Protein 4ZZ1 (pdb70)

Radius of gyration: 16.13 Å; Cα contacts (8 Å, |Δi|>4): 427; chains: 1; bounding box: 38×39×43 Å

CATH classification: 3.40.50.170

Structure (mmCIF, N/CA/C/O backbone):
data_4ZZ1
#
_entry.id   4ZZ1
#
_cell.length_a   75.344
_cell.length_b   75.344
_cell.length_c   100.736
_cell.angle_alpha   90.000
_cell.angle_beta   90.000
_cell.angle_gamma   120.000
#
_symmetry.space_group_name_H-M   'P 32 2 1'
#
loop_
_entity.id
_entity.type
_entity.pdbx_description
1 polymer 'Trifunctional purine biosynthetic protein adenosine-3'
2 non-polymer 'GLYCINAMIDE RIBONUCLEOTIDE'
3 non-polymer '(S)-2-({4-[3-(2-Amino-4-oxo-4,7-dihydro-3H-pyrrolo[2,3-d]pyrimidin-6-yl)-propyl]-thiophene-2-carbonyl}-amino)-pentanedioic acid'
4 water water
#
loop_
_atom_site.group_PDB
_atom_site.id
_atom_site.type_symbol
_atom_site.label_atom_id
_atom_site.label_alt_id
_atom_site.label_comp_id
_atom_site.label_asym_id
_atom_site.label_entity_id
_atom_site.label_seq_id
_atom_site.pdbx_PDB_ins_code
_atom_site.Cartn_x
_atom_site.Cartn_y
_atom_site.Cartn_z
_atom_site.occupancy
_atom_site.B_iso_or_equiv
_atom_site.auth_seq_id
_atom_site.auth_comp_id
_atom_site.auth_asym_id
_atom_site.auth_atom_id
_atom_site.pdbx_PDB_model_num
ATOM 1 N N . ALA A 1 2 ? 39.781 -23.373 -37.639 1.00 13.91 808 ALA A N 1
ATOM 2 C CA . ALA A 1 2 ? 39.132 -22.133 -37.228 1.00 12.86 808 ALA A CA 1
ATOM 3 C C . ALA A 1 2 ? 39.902 -21.493 -36.088 1.00 12.87 808 ALA A C 1
ATOM 4 O O . ALA A 1 2 ? 40.394 -22.184 -35.185 1.00 13.40 808 ALA A O 1
ATOM 6 N N . ARG A 1 3 ? 39.998 -20.169 -36.142 1.00 11.83 809 ARG A N 1
ATOM 7 C CA . ARG A 1 3 ? 40.772 -19.370 -35.195 1.00 11.38 809 ARG A CA 1
ATOM 8 C C . ARG A 1 3 ? 39.863 -18.870 -34.086 1.00 12.14 809 ARG A C 1
ATOM 9 O O . ARG A 1 3 ? 38.816 -18.277 -34.360 1.00 12.40 809 ARG A O 1
ATOM 17 N N . VAL A 1 4 ? 40.256 -19.135 -32.842 1.00 11.70 810 VAL A N 1
ATOM 18 C CA . VAL A 1 4 ? 39.379 -18.917 -31.697 1.00 11.58 810 VAL A CA 1
ATOM 19 C C . VAL A 1 4 ? 39.961 -17.917 -30.702 1.00 12.12 810 VAL A C 1
ATOM 20 O O . VAL A 1 4 ? 41.159 -17.947 -30.391 1.00 13.09 810 VAL A O 1
ATOM 24 N N . ALA A 1 5 ? 39.108 -17.011 -30.232 1.00 12.41 811 ALA A N 1
ATOM 25 C CA . ALA A 1 5 ? 39.400 -16.178 -29.075 1.00 12.38 811 ALA A CA 1
ATOM 26 C C . ALA A 1 5 ? 38.623 -16.702 -27.884 1.00 13.02 811 ALA A C 1
ATOM 27 O O . ALA A 1 5 ? 37.440 -17.025 -28.027 1.00 13.46 811 ALA A O 1
ATOM 29 N N . VAL A 1 6 ? 39.259 -16.786 -26.717 1.00 12.65 812 VAL A N 1
ATOM 30 C CA . VAL A 1 6 ? 38.524 -17.128 -25.498 1.00 13.12 812 VAL A CA 1
ATOM 31 C C . VAL A 1 6 ? 38.509 -15.908 -24.593 1.00 12.83 812 VAL A C 1
ATOM 32 O O . VAL A 1 6 ? 39.558 -15.331 -24.289 1.00 14.53 812 VAL A O 1
ATOM 36 N N . LEU A 1 7 ? 37.310 -15.494 -24.202 1.00 12.78 813 LEU A N 1
ATOM 37 C CA . LEU A 1 7 ? 37.133 -14.359 -23.297 1.00 14.28 813 LEU A CA 1
ATOM 38 C C . LEU A 1 7 ? 36.844 -14.877 -21.900 1.00 14.61 813 LEU A C 1
ATOM 39 O O . LEU A 1 7 ? 36.025 -15.790 -21.730 1.00 14.16 813 LEU A O 1
ATOM 44 N N . ILE A 1 8 ? 37.508 -14.295 -20.902 1.00 15.24 814 ILE A N 1
ATOM 45 C CA . ILE A 1 8 ? 37.397 -14.745 -19.516 1.00 15.57 814 ILE A CA 1
ATOM 46 C C . ILE A 1 8 ? 37.221 -13.568 -18.580 1.00 18.72 814 ILE A C 1
ATOM 47 O O . ILE A 1 8 ? 37.504 -12.423 -18.960 1.00 17.17 814 ILE A O 1
ATOM 52 N N . SER A 1 9 ? 36.763 -13.847 -17.359 1.00 16.50 815 SER A N 1
ATOM 53 C CA . SER A 1 9 ? 36.773 -12.846 -16.292 1.00 17.06 815 SER A CA 1
ATOM 54 C C . SER A 1 9 ? 37.429 -13.355 -15.012 1.00 18.06 815 SER A C 1
ATOM 55 O O . SER A 1 9 ? 37.615 -12.582 -14.081 1.00 21.69 815 SER A O 1
ATOM 58 N N . GLY A 1 10 ? 37.788 -14.635 -14.949 1.00 17.70 816 GLY A N 1
ATOM 59 C CA . GLY A 1 10 ? 38.223 -15.188 -13.677 1.00 18.71 816 GLY A CA 1
ATOM 60 C C . GLY A 1 10 ? 39.174 -16.367 -13.725 1.00 18.26 816 GLY A C 1
ATOM 61 O O . GLY A 1 10 ? 40.229 -16.303 -14.346 1.00 20.07 816 GLY A O 1
ATOM 62 N N . THR A 1 11 ? 38.783 -17.443 -13.051 1.00 17.27 817 THR A N 1
ATOM 63 C CA . THR A 1 11 ? 39.653 -18.581 -12.770 1.00 21.01 817 THR A CA 1
ATOM 64 C C . THR A 1 11 ? 40.188 -19.268 -14.027 1.00 16.97 817 THR A C 1
ATOM 65 O O . THR A 1 11 ? 41.367 -19.615 -14.103 1.00 18.34 817 THR A O 1
ATOM 69 N N . GLY A 1 12 ? 39.318 -19.47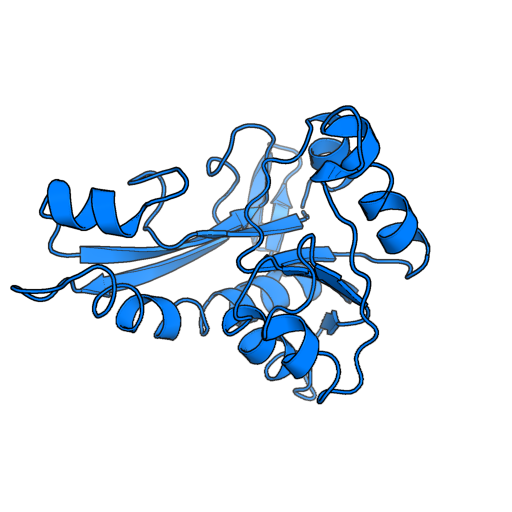6 -15.009 1.00 15.28 818 GLY A N 1
ATOM 70 C CA . GLY A 1 12 ? 39.743 -20.020 -16.284 1.00 15.46 818 GLY A CA 1
ATOM 71 C C . GLY A 1 12 ? 39.793 -21.534 -16.376 1.00 14.74 818 GLY A C 1
ATOM 72 O O . GLY A 1 12 ? 40.519 -22.072 -17.222 1.00 14.58 818 GLY A O 1
ATOM 73 N N . SER A 1 13 ? 39.007 -22.233 -15.559 1.00 13.84 819 SER A N 1
ATOM 74 C CA . SER A 1 13 ? 38.940 -23.692 -15.705 1.00 14.57 819 SER A CA 1
ATOM 75 C C . SER A 1 13 ? 38.331 -24.088 -17.048 1.00 13.05 819 SER A C 1
ATOM 76 O O . SER A 1 13 ? 38.788 -25.046 -17.670 1.00 12.99 819 SER A O 1
ATOM 79 N N . ASN A 1 14 ? 37.325 -23.357 -17.520 1.00 12.07 820 ASN A N 1
ATOM 80 C CA . ASN A 1 14 ? 36.793 -23.659 -18.845 1.00 11.89 820 ASN A CA 1
ATOM 81 C C . ASN A 1 14 ? 37.833 -23.382 -19.928 1.00 12.27 820 ASN A C 1
ATOM 82 O O . ASN A 1 14 ? 37.980 -24.165 -20.866 1.00 12.32 820 ASN A O 1
ATOM 87 N N . LEU A 1 15 ? 38.555 -22.274 -19.798 1.00 12.11 821 LEU A N 1
ATOM 88 C CA . LEU A 1 15 ? 39.660 -21.979 -20.704 1.00 12.37 821 LEU A CA 1
ATOM 89 C C . LEU A 1 15 ? 40.653 -23.137 -20.737 1.00 13.08 821 LEU A C 1
ATOM 90 O O . LEU A 1 15 ? 41.059 -23.560 -21.815 1.00 13.48 821 LEU A O 1
ATOM 95 N N . GLN A 1 16 ? 41.027 -23.673 -19.581 1.00 13.02 822 GLN A N 1
ATOM 96 C CA . GLN A 1 16 ? 42.006 -24.758 -19.578 1.00 12.77 822 GLN A CA 1
ATOM 97 C C . GLN A 1 16 ? 41.476 -25.991 -20.312 1.00 13.91 822 GLN A C 1
ATOM 98 O O . GLN A 1 16 ? 42.212 -26.630 -21.060 1.00 13.70 822 GLN A O 1
ATOM 104 N N . ALA A 1 17 ? 40.207 -26.334 -20.103 1.00 12.18 823 ALA A N 1
ATOM 105 C CA . ALA A 1 17 ? 39.646 -27.485 -20.808 1.00 12.23 823 ALA A CA 1
ATOM 106 C C . ALA A 1 17 ? 39.642 -27.250 -22.324 1.00 12.28 823 ALA A C 1
ATOM 107 O O . ALA A 1 17 ? 39.862 -28.181 -23.100 1.00 12.67 823 ALA A O 1
ATOM 109 N N . LEU A 1 18 ? 39.392 -26.011 -22.751 1.00 11.82 824 LEU A N 1
ATOM 110 C CA . LEU A 1 18 ? 39.451 -25.670 -24.173 1.00 11.99 824 LEU A CA 1
ATOM 111 C C . LEU A 1 18 ? 40.887 -25.707 -24.699 1.00 13.38 824 LEU A C 1
ATOM 112 O O . LEU A 1 18 ? 41.108 -26.136 -25.835 1.00 13.35 824 LEU A O 1
ATOM 117 N N . ILE A 1 19 ? 41.860 -25.254 -23.913 1.00 12.11 825 ILE A N 1
ATOM 118 C CA . ILE A 1 19 ? 43.262 -25.367 -24.321 1.00 13.71 825 ILE A CA 1
ATOM 119 C C . ILE A 1 19 ? 43.602 -26.837 -24.544 1.00 16.85 825 ILE A C 1
ATOM 120 O O . ILE A 1 19 ? 44.171 -27.200 -25.582 1.00 15.03 825 ILE A O 1
ATOM 125 N N . ASP A 1 20 ? 43.247 -27.687 -23.583 1.00 14.60 826 ASP A N 1
ATOM 126 C CA . ASP A 1 20 ? 43.567 -29.108 -23.678 1.00 15.80 826 ASP A CA 1
ATOM 127 C C . ASP A 1 20 ? 42.921 -29.717 -24.920 1.00 14.72 826 ASP A C 1
ATOM 128 O O . ASP A 1 20 ? 43.570 -30.433 -25.681 1.00 16.24 826 ASP A O 1
ATOM 133 N N A SER A 1 21 ? 41.642 -29.428 -25.141 0.74 13.50 827 SER A N 1
ATOM 134 N N B SER A 1 21 ? 41.646 -29.426 -25.125 0.26 12.50 827 SER A N 1
ATOM 135 C CA A SER A 1 21 ? 40.929 -30.053 -26.250 0.74 12.82 827 SER A CA 1
ATOM 136 C CA B SER A 1 21 ? 40.920 -30.026 -26.230 0.26 12.03 827 SER A CA 1
ATOM 137 C C A SER A 1 21 ? 41.414 -29.550 -27.608 0.74 16.71 827 SER A C 1
ATOM 138 C C B SER A 1 21 ? 41.433 -29.553 -27.586 0.26 10.87 827 SER A C 1
ATOM 139 O O A SER A 1 21 ? 41.543 -30.330 -28.563 0.74 13.87 827 SER A O 1
ATOM 140 O O B SER A 1 21 ? 41.599 -30.355 -28.510 0.26 13.41 827 SER A O 1
ATOM 145 N N . THR A 1 22 ? 41.696 -28.255 -27.706 1.00 13.50 828 THR A N 1
ATOM 146 C CA . THR A 1 22 ? 42.045 -27.686 -29.003 1.00 15.49 828 THR A CA 1
ATOM 147 C C . THR A 1 22 ? 43.467 -28.022 -29.407 1.00 16.21 828 THR A C 1
ATOM 148 O O . THR A 1 22 ? 43.843 -27.773 -30.563 1.00 16.93 828 THR A O 1
ATOM 152 N N . ARG A 1 23 ? 44.251 -28.590 -28.494 1.00 13.74 829 ARG A N 1
ATOM 153 C CA . ARG A 1 23 ? 45.596 -29.033 -28.827 1.00 17.42 829 ARG A CA 1
ATOM 154 C C . ARG A 1 23 ? 45.669 -30.507 -29.239 1.00 15.37 829 ARG A C 1
ATOM 155 O O . ARG A 1 23 ? 46.729 -30.976 -29.652 1.00 17.87 829 ARG A O 1
ATOM 163 N N A GLU A 1 24 ? 44.544 -31.216 -29.150 0.45 13.76 830 GLU A N 1
ATOM 164 N N B GLU A 1 24 ? 44.558 -31.233 -29.134 0.55 16.44 830 GLU A N 1
ATOM 165 C CA A GLU A 1 24 ? 44.457 -32.583 -29.664 0.45 18.32 830 GLU A CA 1
ATOM 166 C CA B GLU A 1 24 ? 44.516 -32.608 -29.630 0.55 13.35 830 GLU A CA 1
ATOM 167 C C A GLU A 1 24 ? 44.640 -32.575 -31.180 0.45 14.02 830 GLU A C 1
ATOM 168 C C B GLU A 1 24 ? 44.627 -32.598 -31.154 0.55 14.08 830 GLU A C 1
ATOM 169 O O A GLU A 1 24 ? 44.177 -31.651 -31.845 0.45 12.41 830 GLU A O 1
ATOM 170 O O B GLU A 1 24 ? 44.104 -31.693 -31.801 0.55 14.82 830 GLU A O 1
ATOM 181 N N . PRO A 1 25 ? 45.313 -33.599 -31.733 1.00 14.09 831 PRO A N 1
ATOM 182 C CA . PRO A 1 25 ? 45.586 -33.592 -33.181 1.00 14.15 831 PRO A CA 1
ATOM 183 C C . PRO A 1 25 ? 44.364 -33.344 -34.063 1.00 13.59 831 PRO A C 1
ATOM 184 O O . PRO A 1 25 ? 44.480 -32.609 -35.051 1.00 13.04 831 PRO A O 1
ATOM 188 N N . ASN A 1 26 ? 43.210 -33.906 -33.720 1.00 13.28 832 ASN A N 1
ATOM 189 C CA . ASN A 1 26 ? 42.055 -33.767 -34.604 1.00 12.86 832 ASN A CA 1
ATOM 190 C C . ASN A 1 26 ? 41.231 -32.519 -34.349 1.00 12.59 832 ASN A C 1
ATOM 191 O O . ASN A 1 26 ? 40.180 -32.325 -34.978 1.00 14.04 832 ASN A O 1
ATOM 196 N N . SER A 1 27 ? 41.708 -31.642 -33.471 1.00 11.85 833 SER A N 1
ATOM 197 C CA . SER A 1 27 ? 40.987 -30.396 -33.225 1.00 11.55 833 SER A CA 1
ATOM 198 C C . SER A 1 27 ? 40.866 -29.513 -34.459 1.00 11.10 833 SER A C 1
ATOM 199 O O . SER A 1 27 ? 41.867 -29.224 -35.130 1.00 12.14 833 SER A O 1
ATOM 202 N N A SER A 1 28 ? 39.639 -29.075 -34.738 0.77 10.96 834 SER A N 1
ATOM 203 N N B SER A 1 28 ? 39.652 -29.050 -34.736 0.23 11.64 834 SER A N 1
ATOM 204 C CA A SER A 1 28 ? 39.370 -28.128 -35.819 0.77 11.73 834 SER A CA 1
ATOM 205 C CA B SER A 1 28 ? 39.420 -28.124 -35.839 0.23 12.03 834 SER A CA 1
ATOM 206 C C A SER A 1 28 ? 39.517 -26.674 -35.392 0.77 12.45 834 SER A C 1
ATOM 207 C C B SER A 1 28 ? 39.493 -26.667 -35.386 0.23 10.08 834 SER A C 1
ATOM 208 O O A SER A 1 28 ? 39.308 -25.766 -36.205 0.77 15.37 834 SER A O 1
ATOM 209 O O B SER A 1 28 ? 39.216 -25.753 -36.166 0.23 9.71 834 SER A O 1
ATOM 214 N N . ALA A 1 29 ? 39.859 -26.457 -34.125 1.00 11.65 835 ALA A N 1
ATOM 215 C CA . ALA A 1 29 ? 39.964 -25.113 -33.552 1.00 11.48 835 ALA A CA 1
ATOM 216 C C . ALA A 1 29 ? 41.354 -24.889 -32.971 1.00 11.53 835 ALA A C 1
ATOM 217 O O . ALA A 1 29 ? 41.945 -25.813 -32.393 1.00 12.08 835 ALA A O 1
ATOM 219 N N . GLN A 1 30 ? 41.858 -23.666 -33.092 1.00 12.14 836 GLN A N 1
ATOM 220 C CA . GLN A 1 30 ? 43.103 -23.255 -32.441 1.00 12.37 836 GLN A CA 1
ATOM 221 C C . GLN A 1 30 ? 42.800 -21.995 -31.645 1.00 13.63 836 GLN A C 1
ATOM 222 O O . 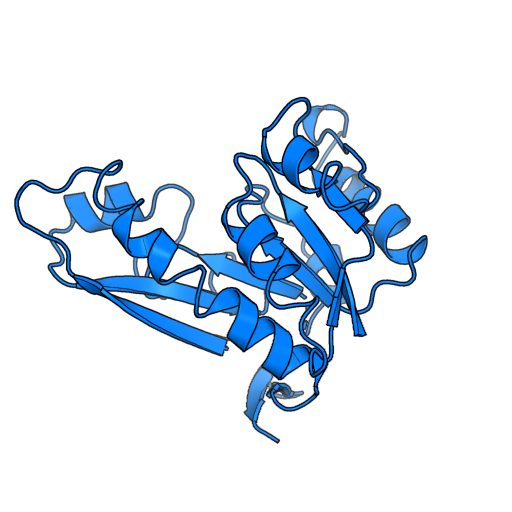GLN A 1 30 ? 42.103 -21.104 -32.141 1.00 13.05 836 GLN A O 1
ATOM 228 N N . ILE A 1 31 ? 43.298 -21.914 -30.412 1.00 12.42 837 ILE A N 1
ATOM 229 C CA . ILE A 1 31 ? 43.098 -20.708 -29.610 1.00 13.33 837 ILE A CA 1
ATOM 230 C C . ILE A 1 31 ? 44.263 -19.766 -29.856 1.00 14.28 837 ILE A C 1
ATOM 231 O O . ILE A 1 31 ? 45.408 -20.094 -29.556 1.00 15.69 837 ILE A O 1
ATOM 236 N N . ASP A 1 32 ? 43.957 -18.598 -30.411 1.00 13.26 838 ASP A N 1
ATOM 237 C CA . ASP A 1 32 ? 44.986 -17.650 -30.802 1.00 13.90 838 ASP A CA 1
ATOM 238 C C . ASP A 1 32 ? 45.117 -16.438 -29.895 1.00 14.84 838 ASP A C 1
ATOM 239 O O . ASP A 1 32 ? 46.117 -15.730 -29.956 1.00 16.08 838 ASP A O 1
ATOM 244 N N . ILE A 1 33 ? 44.119 -16.200 -29.055 1.00 14.25 839 ILE A N 1
ATOM 245 C CA . ILE A 1 33 ? 44.160 -15.058 -28.146 1.00 15.24 839 ILE A CA 1
ATOM 246 C C . ILE A 1 33 ? 43.205 -15.326 -26.983 1.00 14.88 839 ILE A C 1
ATOM 247 O O . ILE A 1 33 ? 42.141 -15.930 -27.160 1.00 14.31 839 ILE A O 1
ATOM 252 N N . VAL A 1 34 ? 43.615 -14.895 -25.791 1.00 14.66 840 VAL A N 1
ATOM 253 C CA . VAL A 1 34 ? 42.771 -14.906 -24.607 1.00 15.18 840 VAL A CA 1
ATOM 254 C C . VAL A 1 34 ? 42.616 -13.467 -24.139 1.00 15.58 840 VAL A C 1
ATOM 255 O O . VAL A 1 34 ? 43.606 -12.751 -23.977 1.00 17.11 840 VAL A O 1
ATOM 259 N N . ILE A 1 35 ? 41.372 -13.040 -23.954 1.00 15.77 841 ILE A N 1
ATOM 260 C CA . ILE A 1 35 ? 41.068 -11.683 -23.520 1.00 18.01 841 ILE A CA 1
ATOM 261 C C . ILE A 1 35 ? 40.356 -11.747 -22.185 1.00 16.56 841 ILE A C 1
ATOM 262 O O . ILE A 1 35 ? 39.361 -12.463 -22.045 1.00 17.10 841 ILE A O 1
ATOM 267 N N . SER A 1 36 ? 40.876 -11.022 -21.201 1.00 18.13 842 SER A N 1
ATOM 268 C CA . SER A 1 36 ? 40.200 -10.853 -19.922 1.00 18.86 842 SER A CA 1
ATOM 269 C C . SER A 1 36 ? 39.762 -9.415 -19.758 1.00 19.31 842 SER A C 1
ATOM 270 O O . SER A 1 36 ? 40.483 -8.502 -20.156 1.00 20.72 842 SER A O 1
ATOM 273 N N . ASN A 1 37 ? 38.598 -9.195 -19.155 1.00 20.18 843 ASN A N 1
ATOM 274 C CA . ASN A 1 37 ? 38.212 -7.836 -18.798 1.00 22.33 843 ASN A CA 1
ATOM 275 C C . ASN A 1 37 ? 38.692 -7.465 -17.400 1.00 22.97 843 ASN A C 1
ATOM 276 O O . ASN A 1 37 ? 38.434 -6.366 -16.924 1.00 24.46 843 ASN A O 1
ATOM 281 N N . LYS A 1 38 ? 39.393 -8.389 -16.750 1.00 22.82 844 LYS A N 1
ATOM 282 C CA . LYS A 1 38 ? 39.900 -8.157 -15.404 1.00 23.97 844 LYS A CA 1
ATOM 283 C C . LYS A 1 38 ? 41.371 -8.536 -15.306 1.00 24.48 844 LYS A C 1
ATOM 284 O O . LYS A 1 38 ? 41.790 -9.591 -15.784 1.00 24.76 844 LYS A O 1
ATOM 290 N N . ALA A 1 39 ? 42.156 -7.663 -14.684 1.00 28.26 845 ALA A N 1
ATOM 291 C CA . ALA A 1 39 ? 43.576 -7.919 -14.515 1.00 27.31 845 ALA A CA 1
ATOM 292 C C . ALA A 1 39 ? 43.811 -8.950 -13.418 1.00 25.08 845 ALA A C 1
ATOM 293 O O . ALA A 1 39 ? 42.978 -9.123 -12.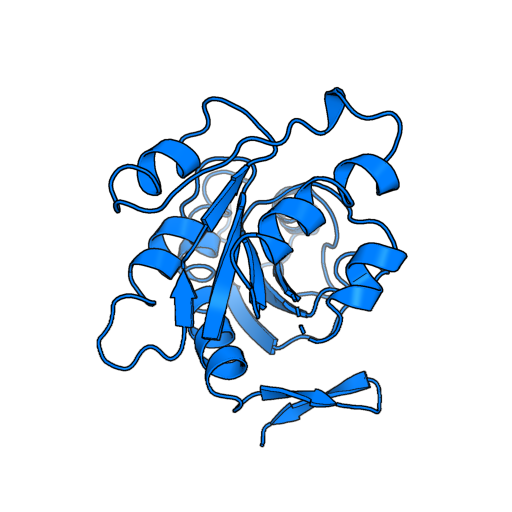522 1.00 28.92 845 ALA A O 1
ATOM 295 N N . ALA A 1 40 ? 44.937 -9.649 -13.517 1.00 29.31 846 ALA A N 1
ATOM 296 C CA . ALA A 1 40 ? 45.451 -10.475 -12.429 1.00 30.81 846 ALA A CA 1
ATOM 297 C C . ALA A 1 40 ? 44.532 -11.617 -12.021 1.00 32.04 846 ALA A C 1
ATOM 298 O O . ALA A 1 40 ? 44.495 -11.988 -10.850 1.00 31.62 846 ALA A O 1
ATOM 300 N N . VAL A 1 41 ? 43.795 -12.177 -12.976 1.00 27.49 847 VAL A N 1
ATOM 301 C CA . VAL A 1 41 ? 42.990 -13.357 -12.692 1.00 25.15 847 VAL A CA 1
ATOM 302 C C . VAL A 1 41 ? 43.742 -14.612 -13.131 1.00 23.71 847 VAL A C 1
ATOM 303 O O . VAL A 1 41 ? 44.628 -14.546 -13.984 1.00 23.72 847 VAL A O 1
ATOM 307 N N . ALA A 1 42 ? 43.390 -15.752 -12.545 1.00 22.75 848 ALA A N 1
ATOM 308 C CA . ALA A 1 42 ? 44.155 -16.978 -12.750 1.00 23.19 848 ALA A CA 1
ATOM 309 C C . ALA A 1 42 ? 44.097 -17.476 -14.195 1.00 25.25 848 ALA A C 1
ATOM 310 O O . ALA A 1 42 ? 45.012 -18.153 -14.653 1.00 23.33 848 ALA A O 1
ATOM 312 N N . GLY A 1 43 ? 43.026 -17.148 -14.914 1.00 19.69 849 GLY A N 1
ATOM 313 C CA . GLY A 1 43 ? 42.902 -17.563 -16.302 1.00 18.47 849 GLY A CA 1
ATOM 314 C C . GLY A 1 43 ? 44.018 -17.010 -17.178 1.00 19.75 849 GLY A C 1
ATOM 315 O O . GLY A 1 43 ? 44.437 -17.653 -18.144 1.00 19.51 849 GLY A O 1
ATOM 316 N N . LEU A 1 44 ? 44.496 -15.810 -16.856 1.00 19.71 850 LEU A N 1
ATOM 317 C CA . LEU A 1 44 ? 45.611 -15.220 -17.592 1.00 22.24 850 LEU A CA 1
ATOM 318 C C . LEU A 1 44 ? 46.885 -16.034 -17.371 1.00 24.99 850 LEU A C 1
ATOM 319 O O . LEU A 1 44 ? 47.650 -16.251 -18.308 1.00 24.50 850 LEU A O 1
ATOM 324 N N . ASP A 1 45 ? 47.094 -16.502 -16.144 1.00 23.78 851 ASP A N 1
ATOM 325 C CA . ASP A 1 45 ? 48.230 -17.370 -15.836 1.00 26.05 851 ASP A CA 1
ATOM 326 C C . ASP A 1 45 ? 48.164 -18.665 -16.652 1.00 25.76 851 ASP A C 1
ATOM 327 O O . ASP A 1 45 ? 49.172 -19.136 -17.175 1.00 24.78 851 ASP A O 1
ATOM 332 N N . LYS A 1 46 ? 46.972 -19.241 -16.767 1.00 21.66 852 LYS A N 1
ATOM 333 C CA . LYS A 1 46 ? 46.816 -20.480 -17.512 1.00 21.53 852 LYS A CA 1
ATOM 334 C C . LYS A 1 46 ? 47.127 -20.265 -18.994 1.00 24.79 852 LYS A C 1
ATOM 335 O O . LYS A 1 46 ? 47.774 -21.100 -19.631 1.00 23.67 852 LYS A O 1
ATOM 341 N N . ALA A 1 47 ? 46.672 -19.143 -19.546 1.00 19.07 853 ALA A N 1
ATOM 342 C CA . ALA A 1 47 ? 46.949 -18.835 -20.941 1.00 19.75 853 ALA A CA 1
ATOM 343 C C . ALA A 1 47 ? 48.447 -18.647 -21.164 1.00 26.00 853 ALA A C 1
ATOM 344 O O . ALA A 1 47 ? 49.003 -19.175 -22.124 1.00 23.20 853 ALA A O 1
ATOM 346 N N A GLU A 1 48 ? 49.091 -17.892 -20.278 0.47 22.60 854 GLU A N 1
ATOM 347 N N B GLU A 1 48 ? 49.092 -17.906 -20.268 0.53 21.23 854 GLU A N 1
ATOM 348 C CA A GLU A 1 48 ? 50.521 -17.637 -20.407 0.47 23.63 854 GLU A CA 1
ATOM 349 C CA B GLU A 1 48 ? 50.518 -17.621 -20.396 0.53 24.23 854 GLU A CA 1
ATOM 350 C C A GLU A 1 48 ? 51.302 -18.941 -20.357 0.47 35.35 854 GLU A C 1
ATOM 351 C C B GLU A 1 48 ? 51.360 -18.890 -20.283 0.53 36.06 854 GLU A C 1
ATOM 352 O O A GLU A 1 48 ? 52.198 -19.168 -21.169 0.47 24.13 854 GLU A O 1
ATOM 353 O O B GLU A 1 48 ? 52.362 -19.040 -20.980 0.53 36.45 854 GLU A O 1
ATOM 364 N N . ARG A 1 49 ? 50.944 -19.806 -19.412 1.00 26.87 855 ARG A N 1
ATOM 365 C CA . ARG A 1 49 ? 51.649 -21.075 -19.237 1.00 29.50 855 ARG A CA 1
ATOM 366 C C . ARG A 1 49 ? 51.531 -21.937 -20.498 1.00 28.60 855 ARG A C 1
ATOM 367 O O . ARG A 1 49 ? 52.432 -22.712 -20.823 1.00 30.87 855 ARG A O 1
ATOM 375 N N . ALA A 1 50 ? 50.418 -21.787 -21.209 1.00 26.25 856 ALA A N 1
ATOM 376 C CA . ALA A 1 50 ? 50.187 -22.524 -22.444 1.00 26.13 856 ALA A CA 1
ATOM 377 C C . ALA A 1 50 ? 50.804 -21.833 -23.657 1.00 27.58 856 ALA A C 1
ATOM 378 O O . ALA A 1 50 ? 50.719 -22.342 -24.771 1.00 29.36 856 ALA A O 1
ATOM 380 N N . GLY A 1 51 ? 51.412 -20.671 -23.443 1.00 25.55 857 GLY A N 1
ATOM 381 C CA . GLY A 1 51 ? 52.048 -19.942 -24.528 1.00 27.81 857 GLY A CA 1
ATOM 382 C C . GLY A 1 51 ? 51.067 -19.247 -25.457 1.00 26.29 857 GLY A C 1
ATOM 383 O O . GLY A 1 51 ? 51.365 -19.009 -26.628 1.00 29.84 857 GLY A O 1
ATOM 384 N N . ILE A 1 52 ? 49.895 -18.912 -24.933 1.00 21.23 858 ILE A N 1
ATOM 385 C CA . ILE A 1 52 ? 48.873 -18.210 -25.701 1.00 20.95 858 ILE A CA 1
ATOM 386 C C . ILE A 1 52 ? 48.885 -16.731 -25.325 1.00 20.42 858 ILE A C 1
ATOM 387 O O . ILE A 1 52 ? 48.864 -16.396 -24.142 1.00 23.39 858 ILE A O 1
ATOM 392 N N . PRO A 1 53 ? 48.931 -15.839 -26.329 1.00 20.87 859 PRO A N 1
ATOM 393 C CA . PRO A 1 53 ? 48.904 -14.393 -26.068 1.00 22.10 859 PRO A CA 1
ATOM 394 C C . PRO A 1 53 ? 47.664 -13.978 -25.277 1.00 19.54 859 PRO A C 1
ATOM 395 O O . PRO A 1 53 ? 46.595 -14.578 -25.431 1.00 19.48 859 PRO A O 1
ATOM 399 N N . THR A 1 54 ? 47.818 -12.955 -24.443 1.00 21.07 860 THR A N 1
ATOM 400 C CA . THR A 1 54 ? 46.720 -12.419 -23.658 1.00 19.69 860 THR A CA 1
ATOM 401 C C . THR A 1 54 ? 46.599 -10.905 -23.809 1.00 21.39 860 THR A C 1
ATOM 402 O O . THR A 1 54 ? 47.591 -10.204 -24.065 1.00 24.39 860 THR A O 1
ATOM 406 N N A ARG A 1 55 ? 45.374 -10.414 -23.667 0.65 20.25 861 ARG A N 1
ATOM 407 N N B ARG A 1 55 ? 45.377 -10.407 -23.637 0.35 21.04 861 ARG A N 1
ATOM 408 C CA A ARG A 1 55 ? 45.121 -8.986 -23.530 0.65 22.10 861 ARG A CA 1
ATOM 409 C CA B ARG A 1 55 ? 45.107 -8.973 -23.575 0.35 22.59 861 ARG A CA 1
ATOM 410 C C A ARG A 1 55 ? 44.158 -8.764 -22.384 0.65 21.83 861 ARG A C 1
ATOM 411 C C B ARG A 1 55 ? 44.087 -8.680 -22.480 0.35 23.07 861 ARG A C 1
ATOM 412 O O A ARG A 1 55 ? 43.237 -9.558 -22.173 0.65 20.44 861 ARG A O 1
ATOM 413 O O B ARG A 1 55 ? 43.055 -9.346 -22.396 0.35 30.30 861 ARG A O 1
ATOM 428 N N . VAL A 1 56 ? 44.373 -7.688 -21.643 1.00 23.56 862 VAL A N 1
ATOM 429 C CA . VAL A 1 56 ? 43.421 -7.249 -20.640 1.00 24.08 862 VAL A CA 1
ATOM 430 C C . VAL A 1 56 ? 42.735 -5.992 -21.160 1.00 23.90 862 VAL A C 1
ATOM 431 O O . VAL A 1 56 ? 43.390 -4.990 -21.455 1.00 26.80 862 VAL A O 1
ATOM 435 N N . ILE A 1 57 ? 41.417 -6.074 -21.312 1.00 23.65 863 ILE A N 1
ATOM 436 C CA . ILE A 1 57 ? 40.612 -4.928 -21.709 1.00 23.71 863 ILE A CA 1
ATOM 437 C C . ILE A 1 57 ? 39.633 -4.616 -20.585 1.00 24.96 863 ILE A C 1
ATOM 438 O O . ILE A 1 57 ? 38.603 -5.282 -20.445 1.00 25.44 863 ILE A O 1
ATOM 443 N N . ASN A 1 58 ? 39.980 -3.627 -19.773 1.00 26.13 864 ASN A N 1
ATOM 444 C CA . ASN A 1 58 ? 39.209 -3.260 -18.589 1.00 27.54 864 ASN A CA 1
ATOM 445 C C . ASN A 1 58 ? 37.936 -2.494 -18.936 1.00 28.95 864 ASN A C 1
ATOM 446 O O . ASN A 1 58 ? 38.006 -1.338 -19.341 1.00 28.99 864 ASN A O 1
ATOM 451 N N . HIS A 1 59 ? 36.775 -3.121 -18.749 1.00 25.99 865 HIS A N 1
ATOM 452 C CA . HIS A 1 59 ? 35.512 -2.483 -19.125 1.00 26.65 865 HIS A CA 1
ATOM 453 C C . HIS A 1 59 ? 35.244 -1.192 -18.353 1.00 29.32 865 HIS A C 1
ATOM 454 O O . HIS A 1 59 ? 34.490 -0.332 -18.810 1.00 30.31 865 HIS A O 1
ATOM 461 N N . LYS A 1 60 ? 35.861 -1.056 -17.184 1.00 28.87 866 LYS A N 1
ATOM 462 C CA . LYS A 1 60 ? 35.630 0.110 -16.334 1.00 35.62 866 LYS A CA 1
ATOM 463 C C . LYS A 1 60 ? 36.293 1.372 -16.882 1.00 32.17 866 LYS A C 1
ATOM 464 O O . LYS A 1 60 ? 36.048 2.473 -16.389 1.00 34.77 866 LYS A O 1
ATOM 470 N N . LEU A 1 61 ? 37.126 1.215 -17.904 1.00 31.59 867 LEU A N 1
ATOM 471 C CA . LEU A 1 61 ? 37.817 2.354 -18.499 1.00 33.03 867 LEU A CA 1
ATOM 472 C C . LEU A 1 61 ? 37.027 2.946 -19.663 1.00 36.38 867 LEU A C 1
ATOM 473 O O . LEU A 1 61 ? 37.434 3.946 -20.249 1.00 42.86 867 LEU A O 1
ATOM 478 N N . TYR A 1 62 ? 35.892 2.333 -19.987 1.00 32.79 868 TYR A N 1
ATOM 479 C CA . TYR A 1 62 ? 35.099 2.740 -21.145 1.00 31.60 868 TYR A CA 1
ATOM 480 C C . TYR A 1 62 ? 33.789 3.398 -20.723 1.00 43.74 868 TYR A C 1
ATOM 481 O O . TYR A 1 62 ? 33.260 3.112 -19.652 1.00 36.03 868 TYR A O 1
ATOM 490 N N . LYS A 1 63 ? 33.280 4.294 -21.565 1.00 37.79 869 LYS A N 1
ATOM 491 C CA . LYS A 1 63 ? 32.092 5.081 -21.238 1.00 41.20 869 LYS A CA 1
ATOM 492 C C . LYS A 1 63 ? 30.827 4.240 -21.209 1.00 38.05 869 LYS A C 1
ATOM 493 O O . LYS A 1 63 ? 29.893 4.524 -20.463 1.00 39.26 869 LYS A O 1
ATOM 499 N N . ASN A 1 64 ? 30.799 3.210 -22.040 1.00 31.45 870 ASN A N 1
ATOM 500 C CA . ASN A 1 64 ? 29.616 2.384 -22.203 1.00 34.44 870 ASN A CA 1
ATOM 501 C C . ASN A 1 64 ? 30.001 1.027 -22.778 1.00 29.32 870 ASN A C 1
ATOM 502 O O . ASN A 1 64 ? 31.177 0.774 -23.061 1.00 30.97 870 ASN A O 1
ATOM 507 N N . ARG A 1 65 ? 29.017 0.154 -22.956 1.00 28.78 871 ARG A N 1
ATOM 508 C CA . ARG A 1 65 ? 29.294 -1.180 -23.469 1.00 26.91 871 ARG A CA 1
ATOM 509 C C . ARG A 1 65 ? 29.801 -1.155 -24.904 1.00 26.87 871 ARG A C 1
ATOM 510 O O . ARG A 1 65 ? 30.703 -1.908 -25.256 1.00 24.92 871 ARG A O 1
ATOM 518 N N . VAL A 1 66 ? 29.238 -0.284 -25.731 1.00 26.70 872 VAL A N 1
ATOM 519 C CA . VAL A 1 66 ? 29.612 -0.255 -27.140 1.00 26.68 872 VAL A CA 1
ATOM 520 C C . VAL A 1 66 ? 31.099 0.050 -27.331 1.00 26.58 872 VAL A C 1
ATOM 521 O O . VAL A 1 66 ? 31.755 -0.583 -28.155 1.00 25.69 872 VAL A O 1
ATOM 525 N N . GLU A 1 67 ? 31.639 0.997 -26.568 1.00 27.64 873 GLU A N 1
ATOM 526 C CA . GLU A 1 67 ? 33.059 1.332 -26.692 1.00 27.87 873 GLU A CA 1
ATOM 527 C C . GLU A 1 67 ? 33.961 0.201 -26.200 1.00 26.29 873 GLU A C 1
ATOM 528 O O . GLU A 1 67 ? 35.000 -0.084 -26.802 1.00 25.87 873 GLU A O 1
ATOM 534 N N . PHE A 1 68 ? 33.562 -0.438 -25.105 1.00 25.60 874 PHE A N 1
ATOM 535 C CA . PHE A 1 68 ? 34.283 -1.592 -24.578 1.00 24.28 874 PHE A CA 1
ATOM 536 C C . PHE A 1 68 ? 34.284 -2.730 -25.598 1.00 22.85 874 PHE A C 1
ATOM 537 O O . PHE A 1 68 ? 35.335 -3.307 -25.900 1.00 22.21 874 PHE A O 1
ATOM 545 N N . ASP A 1 69 ? 33.108 -3.029 -26.144 1.00 22.77 875 ASP A N 1
ATOM 546 C CA . ASP A 1 69 ? 32.978 -4.091 -27.145 1.00 21.52 875 ASP A CA 1
ATOM 547 C C . ASP A 1 69 ? 33.800 -3.787 -28.397 1.00 22.34 875 ASP A C 1
ATOM 548 O O . ASP A 1 69 ? 34.342 -4.701 -29.030 1.00 20.87 875 ASP A O 1
ATOM 553 N N A SER A 1 70 ? 33.885 -2.510 -28.760 0.67 23.10 876 SER A N 1
ATOM 554 N N B SER A 1 70 ? 33.893 -2.511 -28.758 0.33 23.10 876 SER A N 1
ATOM 555 C CA A SER A 1 70 ? 34.676 -2.103 -29.917 0.67 23.63 876 SER A CA 1
ATOM 556 C CA B SER A 1 70 ? 34.676 -2.116 -29.923 0.33 23.61 876 SER A CA 1
ATOM 557 C C A SER A 1 70 ? 36.155 -2.397 -29.691 0.67 23.19 876 SER A C 1
ATOM 558 C C B SER A 1 70 ? 36.163 -2.370 -29.698 0.33 23.22 876 SER A C 1
ATOM 559 O O A SER A 1 70 ? 36.866 -2.799 -30.614 0.67 22.89 876 SER A O 1
ATOM 560 O O B SER A 1 70 ? 36.889 -2.711 -30.632 0.33 27.37 876 SER A O 1
ATOM 565 N N . ALA A 1 71 ? 36.612 -2.214 -28.456 1.00 23.33 877 ALA A N 1
ATOM 566 C CA . ALA A 1 71 ? 38.004 -2.501 -28.113 1.00 23.19 877 ALA A CA 1
ATOM 567 C C . ALA A 1 71 ? 38.271 -4.006 -28.196 1.00 21.76 877 ALA A C 1
ATOM 568 O O . ALA A 1 71 ? 39.316 -4.434 -28.685 1.00 21.68 877 ALA A O 1
ATOM 570 N N . ILE A 1 72 ? 37.324 -4.813 -27.727 1.00 20.72 878 ILE A N 1
ATOM 571 C CA . ILE A 1 72 ? 37.424 -6.261 -27.899 1.00 19.47 878 ILE A CA 1
ATOM 572 C C . ILE A 1 72 ? 37.489 -6.613 -29.381 1.00 20.63 878 ILE A C 1
ATOM 573 O O . ILE A 1 72 ? 38.365 -7.366 -29.823 1.00 18.73 878 ILE A O 1
ATOM 578 N N . ASP A 1 73 ? 36.564 -6.050 -30.153 1.00 19.69 879 ASP A N 1
ATOM 579 C CA . ASP A 1 73 ? 36.464 -6.353 -31.578 1.00 19.82 879 ASP A CA 1
ATOM 580 C C . ASP A 1 73 ? 37.752 -6.039 -32.327 1.00 20.62 879 ASP A C 1
ATOM 581 O O . ASP A 1 73 ? 38.133 -6.771 -33.244 1.00 19.81 879 ASP A O 1
ATOM 586 N N . LEU A 1 74 ? 38.427 -4.959 -31.943 1.00 21.04 880 LEU A N 1
ATOM 587 C CA . LEU A 1 74 ? 39.682 -4.587 -32.584 1.00 21.71 880 LEU A CA 1
ATOM 588 C C . LEU A 1 74 ? 40.714 -5.705 -32.414 1.00 21.40 880 LEU A C 1
ATOM 589 O O . LEU A 1 74 ? 41.439 -6.050 -33.349 1.00 20.92 880 LEU A O 1
ATOM 594 N N . VAL A 1 75 ? 40.762 -6.290 -31.223 1.00 20.18 881 VAL A N 1
ATOM 595 C CA . VAL A 1 75 ? 41.710 -7.365 -30.964 1.00 20.14 881 VAL A CA 1
ATOM 596 C C . VAL A 1 75 ? 41.299 -8.627 -31.725 1.00 20.44 881 VAL A C 1
ATOM 597 O O . VAL A 1 75 ? 42.151 -9.340 -32.262 1.00 19.52 881 VAL A O 1
ATOM 601 N N . LEU A 1 76 ? 39.999 -8.899 -31.803 1.00 18.15 882 LEU A N 1
ATOM 602 C CA . LEU A 1 76 ? 39.519 -10.046 -32.570 1.00 18.16 882 LEU A CA 1
ATOM 603 C C . LEU A 1 76 ? 39.938 -9.926 -34.034 1.00 19.56 882 LEU A C 1
ATOM 604 O O . LEU A 1 76 ? 40.361 -10.905 -34.657 1.00 18.38 882 LEU A O 1
ATOM 609 N N . GLU A 1 77 ? 39.843 -8.724 -34.588 1.00 18.96 883 GLU A N 1
ATOM 610 C CA . GLU A 1 77 ? 40.262 -8.503 -35.962 1.00 19.77 883 GLU A CA 1
ATOM 611 C C . GLU A 1 77 ? 41.779 -8.628 -36.107 1.00 20.44 883 GLU A C 1
ATOM 612 O O . GLU A 1 77 ? 42.274 -9.177 -37.096 1.00 20.52 883 GLU A O 1
ATOM 618 N N . GLU A 1 78 ? 42.512 -8.118 -35.121 1.00 20.08 884 GLU A N 1
ATOM 619 C CA . GLU A 1 78 ? 43.971 -8.204 -35.110 1.00 22.57 884 GLU A CA 1
ATOM 620 C C . GLU A 1 78 ? 44.443 -9.649 -35.248 1.00 23.14 884 GLU A C 1
ATOM 621 O O . GLU A 1 78 ? 45.445 -9.927 -35.927 1.00 21.90 884 GLU A O 1
ATOM 627 N N . PHE A 1 79 ? 43.722 -10.561 -34.605 1.00 18.83 885 PHE A N 1
ATOM 628 C CA . PHE A 1 79 ? 44.102 -11.969 -34.609 1.00 17.80 885 PHE A CA 1
ATOM 629 C C . PHE A 1 79 ? 43.300 -12.793 -35.613 1.00 16.35 885 PHE A C 1
ATOM 630 O O . PHE A 1 79 ? 43.352 -14.020 -35.579 1.00 17.33 885 PHE A O 1
ATOM 638 N N A SER A 1 80 ? 42.583 -12.114 -36.508 0.79 18.06 886 SER A N 1
ATOM 639 N N B SER A 1 80 ? 42.581 -12.109 -36.502 0.21 16.72 886 SER A N 1
ATOM 640 C CA A SER A 1 80 ? 41.802 -12.771 -37.563 0.79 18.67 886 SER A CA 1
ATOM 641 C CA B SER A 1 80 ? 41.799 -12.753 -37.562 0.21 16.25 886 SER A CA 1
ATOM 642 C C A SER A 1 80 ? 40.938 -13.905 -37.004 0.79 17.97 886 SER A C 1
ATOM 643 C C B SER A 1 80 ? 40.923 -13.884 -37.025 0.21 14.91 886 SER A C 1
ATOM 644 O O A SER A 1 80 ? 40.936 -15.035 -37.507 0.79 15.58 886 SER A O 1
ATOM 645 O O B SER A 1 80 ? 40.900 -14.987 -37.571 0.21 19.70 886 SER A O 1
ATOM 650 N N . ILE A 1 81 ? 40.204 -13.595 -35.947 1.00 15.38 887 ILE A N 1
ATOM 651 C CA . ILE A 1 81 ? 39.418 -14.591 -35.248 1.00 13.49 887 ILE A CA 1
ATOM 652 C C . ILE A 1 81 ? 38.154 -14.989 -36.018 1.00 14.60 887 ILE A C 1
ATOM 653 O O . ILE A 1 81 ? 37.496 -14.131 -36.622 1.00 15.63 887 ILE A O 1
ATOM 658 N N . ASP A 1 82 ? 37.844 -16.287 -36.004 1.00 12.96 888 ASP A N 1
ATOM 659 C CA . ASP A 1 82 ? 36.630 -16.833 -36.617 1.00 14.27 888 ASP A CA 1
ATOM 660 C C . ASP A 1 82 ? 35.520 -17.093 -35.600 1.00 14.16 888 ASP A C 1
ATOM 661 O O . ASP A 1 82 ? 34.336 -16.919 -35.911 1.00 15.59 888 ASP A O 1
ATOM 666 N N . ILE A 1 83 ? 35.905 -17.547 -34.405 1.00 12.26 889 ILE A N 1
ATOM 667 C CA . ILE A 1 83 ? 34.964 -17.986 -33.383 1.00 12.36 889 ILE A CA 1
ATOM 668 C C . ILE A 1 83 ? 35.362 -17.415 -32.033 1.00 12.32 889 ILE A C 1
ATOM 669 O O . ILE A 1 83 ? 36.538 -17.413 -31.677 1.00 13.18 889 ILE A O 1
ATOM 674 N N . VAL A 1 84 ? 34.377 -16.929 -31.286 1.00 12.32 890 VAL A N 1
ATOM 675 C CA . VAL A 1 84 ? 34.590 -16.394 -29.948 1.00 12.66 890 VAL A CA 1
ATOM 676 C C . VAL A 1 84 ? 33.935 -17.306 -28.921 1.00 11.94 890 VAL A C 1
ATOM 677 O O . VAL A 1 84 ? 32.764 -17.656 -29.073 1.00 12.86 890 VAL A O 1
ATOM 681 N N . CYS A 1 85 ? 34.680 -17.692 -27.887 1.00 11.68 891 CYS A N 1
ATOM 682 C CA . CYS A 1 85 ? 34.124 -18.445 -26.760 1.00 12.00 891 CYS A CA 1
ATOM 683 C C . CYS A 1 85 ? 34.118 -17.595 -25.504 1.00 11.47 891 CYS A C 1
ATOM 684 O O . CYS A 1 85 ? 35.165 -17.091 -25.092 1.00 13.03 891 CYS A O 1
ATOM 687 N N . LEU A 1 86 ? 32.951 -17.456 -24.883 1.00 10.90 892 LEU A N 1
ATOM 688 C CA . LEU A 1 86 ? 32.815 -16.760 -23.608 1.00 11.93 892 LEU A CA 1
ATOM 689 C C . LEU A 1 86 ? 32.893 -17.811 -22.505 1.00 11.18 892 LEU A C 1
ATOM 690 O O . LEU A 1 86 ? 32.016 -18.665 -22.390 1.00 12.00 892 LEU A O 1
ATOM 695 N N . ALA A 1 87 ? 33.962 -17.751 -21.712 1.00 12.52 893 ALA A N 1
ATOM 696 C CA . ALA A 1 87 ? 34.301 -18.833 -20.781 1.00 12.36 893 ALA A CA 1
ATOM 697 C C . ALA A 1 87 ? 34.500 -18.228 -19.405 1.00 12.71 893 ALA A C 1
ATOM 698 O O . ALA A 1 87 ? 35.612 -17.871 -19.020 1.00 14.01 893 ALA A O 1
ATOM 700 N N . GLY A 1 88 ? 33.406 -18.083 -18.665 1.00 12.53 894 GLY A N 1
ATOM 701 C CA . GLY A 1 88 ? 33.448 -17.339 -17.418 1.00 14.02 894 GLY A CA 1
ATOM 702 C C . GLY A 1 88 ? 33.536 -15.833 -17.602 1.00 13.88 894 GLY A C 1
ATOM 703 O O . GLY A 1 88 ? 33.801 -15.115 -16.648 1.00 15.99 894 GLY A O 1
ATOM 704 N N . PHE A 1 89 ? 33.313 -15.363 -18.827 1.00 14.15 895 PHE A N 1
ATOM 705 C CA . PHE A 1 89 ? 33.248 -13.934 -19.121 1.00 14.07 895 PHE A CA 1
ATOM 706 C C . PHE A 1 89 ? 31.920 -13.371 -18.625 1.00 14.82 895 PHE A C 1
ATOM 707 O O . PHE A 1 89 ? 30.865 -13.898 -18.975 1.00 16.91 895 PHE A O 1
ATOM 715 N N . MET A 1 90 ? 31.947 -12.321 -17.808 1.00 15.53 896 MET A N 1
ATOM 716 C CA . MET A 1 90 ? 30.730 -11.943 -17.094 1.00 16.69 896 MET A CA 1
ATOM 717 C C . MET A 1 90 ? 30.076 -10.645 -17.568 1.00 16.80 896 MET A C 1
ATOM 718 O O . MET A 1 90 ? 29.162 -10.141 -16.903 1.00 19.32 896 MET A O 1
ATOM 723 N N . ARG A 1 91 ? 30.503 -10.117 -18.716 1.00 17.64 897 ARG A N 1
ATOM 724 C CA . ARG A 1 91 ? 29.890 -8.893 -19.237 1.00 18.09 897 ARG A CA 1
ATOM 725 C C . ARG A 1 91 ? 28.801 -9.185 -20.262 1.00 17.19 897 ARG A C 1
ATOM 726 O O . ARG A 1 91 ? 28.973 -10.017 -21.156 1.00 17.52 897 ARG A O 1
ATOM 734 N N . ILE A 1 92 ? 27.675 -8.496 -20.106 1.00 19.23 898 ILE A N 1
ATOM 735 C CA . ILE A 1 92 ? 26.646 -8.436 -21.134 1.00 18.86 898 ILE A CA 1
ATOM 736 C C . ILE A 1 92 ? 27.186 -7.655 -22.328 1.00 18.45 898 ILE A C 1
ATOM 737 O O . ILE A 1 92 ? 27.685 -6.544 -22.163 1.00 21.50 898 ILE A O 1
ATOM 742 N N . LEU A 1 93 ? 27.082 -8.233 -23.519 1.00 17.79 899 LEU A N 1
ATOM 743 C CA . LEU A 1 93 ? 27.605 -7.616 -24.739 1.00 19.64 899 LEU A CA 1
ATOM 744 C C . LEU A 1 93 ? 26.537 -6.807 -25.458 1.00 20.03 899 LEU A C 1
ATOM 745 O O . LEU A 1 93 ? 25.352 -7.135 -25.393 1.00 20.40 899 LEU A O 1
ATOM 750 N N . SER A 1 94 ? 26.963 -5.743 -26.141 1.00 20.33 900 SER A N 1
ATOM 751 C CA . SER A 1 94 ? 26.048 -4.875 -26.873 1.00 22.19 900 SER A CA 1
ATOM 752 C C . SER A 1 94 ? 25.460 -5.555 -28.101 1.00 22.26 900 SER A C 1
ATOM 753 O O . SER A 1 94 ? 26.051 -6.478 -28.666 1.00 21.53 900 SER A O 1
ATOM 756 N N . GLY A 1 95 ? 24.300 -5.063 -28.523 1.00 23.86 901 GLY A N 1
ATOM 757 C CA . GLY A 1 95 ? 23.602 -5.592 -29.680 1.00 27.18 901 GLY A CA 1
ATOM 758 C C . GLY A 1 95 ? 24.421 -5.684 -30.955 1.00 25.75 901 GLY A C 1
ATOM 759 O O . GLY A 1 95 ? 24.467 -6.741 -31.579 1.00 25.06 901 GLY A O 1
ATOM 760 N N . PRO A 1 96 ? 25.054 -4.578 -31.369 1.00 25.40 902 PRO A N 1
ATOM 761 C CA . PRO A 1 96 ? 25.782 -4.631 -32.641 1.00 27.41 902 PRO A CA 1
ATOM 762 C C . PRO A 1 96 ? 26.959 -5.606 -32.615 1.00 24.82 902 PRO A C 1
ATOM 763 O O . PRO A 1 96 ? 27.234 -6.237 -33.634 1.00 23.63 902 PRO A O 1
ATOM 767 N N . PHE A 1 97 ? 27.631 -5.741 -31.474 1.00 23.33 903 PHE A N 1
ATOM 768 C CA . PHE A 1 97 ? 28.738 -6.686 -31.364 1.00 21.01 903 PHE A CA 1
ATOM 769 C C . PHE A 1 97 ? 28.224 -8.120 -31.499 1.00 19.62 903 PHE A C 1
ATOM 770 O O . PHE A 1 97 ? 28.785 -8.930 -32.238 1.00 18.88 903 PHE A O 1
ATOM 778 N N . VAL A 1 98 ? 27.138 -8.413 -30.795 1.00 18.90 904 VAL A N 1
ATOM 779 C CA . VAL A 1 98 ? 26.492 -9.715 -30.886 1.00 18.57 904 VAL A CA 1
ATOM 780 C C . VAL A 1 98 ? 26.043 -10.010 -32.321 1.00 19.81 904 VAL A C 1
ATOM 781 O O . VAL A 1 98 ? 26.246 -11.108 -32.826 1.00 19.05 904 VAL A O 1
ATOM 785 N N . GLN A 1 99 ? 25.449 -9.025 -32.986 1.00 21.54 905 GLN A N 1
ATOM 786 C CA . GLN A 1 99 ? 24.998 -9.233 -34.361 1.00 23.36 905 GLN A CA 1
ATOM 787 C C . GLN A 1 99 ? 26.163 -9.514 -35.305 1.00 24.51 905 GLN A C 1
ATOM 788 O O . GLN A 1 99 ? 26.081 -10.405 -36.158 1.00 22.79 905 GLN A O 1
ATOM 794 N N . LYS A 1 100 ? 27.255 -8.770 -35.150 1.00 21.05 906 LYS A N 1
ATOM 795 C CA . LYS A 1 100 ? 28.430 -8.985 -35.991 1.00 22.15 906 LYS A CA 1
ATOM 796 C C . LYS A 1 100 ? 28.951 -10.410 -35.865 1.00 21.52 906 LYS A C 1
ATOM 797 O O . LYS A 1 100 ? 29.350 -11.027 -36.853 1.00 21.32 906 LYS A O 1
ATOM 803 N N . TRP A 1 101 ? 28.926 -10.935 -34.648 1.00 18.46 907 TRP A N 1
ATOM 804 C CA . TRP A 1 101 ? 29.483 -12.258 -34.393 1.00 17.51 907 TRP A CA 1
ATOM 805 C C . TRP A 1 101 ? 28.416 -13.341 -34.358 1.00 17.18 907 TRP A C 1
ATOM 806 O O . TRP A 1 101 ? 28.668 -14.450 -33.899 1.00 16.20 907 TRP A O 1
ATOM 817 N N . ASN A 1 102 ? 27.236 -13.026 -34.887 1.00 17.98 908 ASN A N 1
ATOM 818 C CA . ASN A 1 102 ? 26.124 -13.971 -34.895 1.00 17.56 908 ASN A CA 1
ATOM 819 C C . ASN A 1 102 ? 26.489 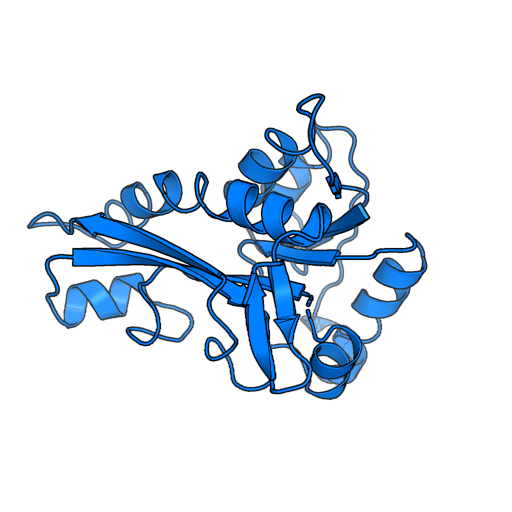-15.290 -35.580 1.00 16.85 908 ASN A C 1
ATOM 820 O O . ASN A 1 102 ? 26.985 -15.299 -36.713 1.00 18.67 908 ASN A O 1
ATOM 825 N N . GLY A 1 103 ? 26.255 -16.395 -34.875 1.00 16.36 909 GLY A N 1
ATOM 826 C CA . GLY A 1 103 ? 26.589 -17.718 -35.375 1.00 17.50 909 GLY A CA 1
ATOM 827 C C . GLY A 1 103 ? 28.050 -18.088 -35.189 1.00 18.14 909 GLY A C 1
ATOM 828 O O . GLY A 1 103 ? 28.471 -19.165 -35.602 1.00 17.08 909 GLY A O 1
ATOM 829 N N B LYS A 1 104 ? 28.809 -17.175 -34.582 0.53 15.47 910 LYS A N 1
ATOM 830 N N C LYS A 1 104 ? 28.824 -17.216 -34.552 0.47 14.66 910 LYS A N 1
ATOM 831 C CA B LYS A 1 104 ? 30.253 -17.325 -34.402 0.53 16.14 910 LYS A CA 1
ATOM 832 C CA C LYS A 1 104 ? 30.249 -17.477 -34.362 0.47 12.94 910 LYS A CA 1
ATOM 833 C C B LYS A 1 104 ? 30.703 -17.105 -32.958 0.53 12.27 910 LYS A C 1
ATOM 834 C C C LYS A 1 104 ? 30.687 -17.359 -32.907 0.47 15.08 910 LYS A C 1
ATOM 835 O O B LYS A 1 104 ? 31.900 -17.004 -32.697 0.53 12.34 910 LYS A O 1
ATOM 836 O O C LYS A 1 104 ? 31.850 -17.589 -32.585 0.47 12.08 910 LYS A O 1
ATOM 847 N N . MET A 1 105 ? 29.759 -17.002 -32.028 1.00 12.93 911 MET A N 1
ATOM 848 C CA . MET A 1 105 ? 30.106 -16.747 -30.638 1.00 12.67 911 MET A CA 1
ATOM 849 C C . MET A 1 105 ? 29.314 -17.668 -29.717 1.00 11.91 911 MET A C 1
ATOM 850 O O . MET A 1 105 ? 28.085 -17.749 -29.811 1.00 13.19 911 MET A O 1
ATOM 855 N N . LEU A 1 106 ? 30.038 -18.354 -28.836 1.00 11.46 912 LEU A N 1
ATOM 856 C CA . LEU A 1 106 ? 29.488 -19.379 -27.965 1.00 10.79 912 LEU A CA 1
ATOM 857 C C . LEU A 1 106 ? 29.661 -18.964 -26.515 1.00 11.87 912 LEU A C 1
ATOM 858 O O . LEU A 1 106 ? 30.678 -18.363 -26.176 1.00 12.47 912 LEU A O 1
ATOM 863 N N . ASN A 1 107 ? 28.696 -19.317 -25.663 1.00 10.73 913 ASN A N 1
ATOM 864 C CA . ASN A 1 107 ? 28.765 -19.065 -24.227 1.00 11.30 913 ASN A CA 1
ATOM 865 C C . ASN A 1 107 ? 28.497 -20.341 -23.450 1.00 10.54 913 ASN A C 1
ATOM 866 O O . ASN A 1 107 ? 27.689 -21.170 -23.889 1.00 11.30 913 ASN A O 1
ATOM 871 N N . ILE A 1 108 ? 29.160 -20.505 -22.305 1.00 10.40 914 ILE A N 1
ATOM 872 C CA . ILE A 1 108 ? 28.814 -21.576 -21.365 1.00 10.32 914 ILE A CA 1
ATOM 873 C C . ILE A 1 108 ? 28.081 -20.970 -20.171 1.00 11.38 914 ILE A C 1
ATOM 874 O O . ILE A 1 108 ? 28.462 -19.922 -19.636 1.00 11.94 914 ILE A O 1
ATOM 879 N N . HIS A 1 109 ? 27.002 -21.629 -19.779 1.00 10.78 915 HIS A N 1
ATOM 880 C CA . HIS A 1 109 ? 26.145 -21.139 -18.714 1.00 11.02 915 HIS A CA 1
ATOM 881 C C . HIS A 1 109 ? 25.875 -22.296 -17.765 1.00 10.80 915 HIS A C 1
ATOM 882 O O . HIS A 1 109 ? 25.521 -23.382 -18.219 1.00 10.10 915 HIS A O 1
ATOM 889 N N . PRO A 1 110 ? 26.035 -22.083 -16.444 1.00 9.82 916 PRO A N 1
ATOM 890 C CA . PRO A 1 110 ? 25.952 -23.204 -15.493 1.00 10.37 916 PRO A CA 1
ATOM 891 C C . PRO A 1 110 ? 24.524 -23.503 -15.016 1.00 10.42 916 PRO A C 1
ATOM 892 O O . PRO A 1 110 ? 24.273 -23.623 -13.815 1.00 11.35 916 PRO A O 1
ATOM 896 N N . SER A 1 111 ? 23.602 -23.640 -15.962 1.00 10.19 917 SER A N 1
ATOM 897 C CA . SER A 1 111 ? 22.286 -24.211 -15.688 1.00 9.74 917 SER A CA 1
ATOM 898 C C . SER A 1 111 ? 21.806 -24.904 -16.956 1.00 10.24 917 SER A C 1
ATOM 899 O O . SER A 1 111 ? 22.426 -24.763 -18.026 1.00 10.71 917 SER A O 1
ATOM 902 N N . LEU A 1 112 ? 20.703 -25.638 -16.845 1.00 10.29 918 LEU A N 1
ATOM 903 C CA . LEU A 1 112 ? 19.996 -26.145 -18.016 1.00 10.09 918 LEU A CA 1
ATOM 904 C C . LEU A 1 112 ? 19.036 -25.055 -18.480 1.00 11.04 918 LEU A C 1
ATOM 905 O O . LEU A 1 112 ? 17.888 -24.958 -18.009 1.00 10.52 918 LEU A O 1
ATOM 910 N N . LEU A 1 113 ? 19.512 -24.189 -19.368 1.00 10.20 919 LEU A N 1
ATOM 911 C CA . LEU A 1 113 ? 18.653 -23.164 -19.938 1.00 10.49 919 LEU A CA 1
ATOM 912 C C . LEU A 1 113 ? 17.442 -23.862 -20.568 1.00 11.12 919 LEU A C 1
ATOM 913 O O . LEU A 1 113 ? 17.570 -24.957 -21.131 1.00 11.42 919 LEU A O 1
ATOM 918 N N . PRO A 1 114 ? 16.253 -23.252 -20.485 1.00 11.22 920 PRO A N 1
ATOM 919 C CA . PRO A 1 114 ? 16.019 -21.850 -20.105 1.00 12.40 920 PRO A CA 1
ATOM 920 C C . PRO A 1 114 ? 15.848 -21.577 -18.604 1.00 12.59 920 PRO A C 1
ATOM 921 O O . PRO A 1 114 ? 15.547 -20.429 -18.244 1.00 14.81 920 PRO A O 1
ATOM 925 N N . SER A 1 115 ? 16.046 -22.570 -17.741 1.00 11.18 921 SER A N 1
ATOM 926 C CA . SER A 1 115 ? 16.013 -22.305 -16.298 1.00 12.19 921 SER A CA 1
ATOM 927 C C . SER A 1 115 ? 17.222 -21.489 -15.856 1.00 11.33 921 SER A C 1
ATOM 928 O O . SER A 1 115 ? 18.319 -21.667 -16.380 1.00 11.44 921 SER A O 1
ATOM 931 N N . PHE A 1 116 ? 17.002 -20.603 -14.887 1.00 11.61 922 PHE A N 1
ATOM 932 C CA . PHE A 1 116 ? 18.076 -19.934 -14.129 1.00 12.02 922 PHE A CA 1
ATOM 933 C C . PHE A 1 116 ? 19.041 -19.133 -15.006 1.00 12.06 922 PHE A C 1
ATOM 934 O O . PHE A 1 116 ? 20.266 -19.266 -14.910 1.00 11.84 922 PHE A O 1
ATOM 942 N N . LYS A 1 117 ? 18.471 -18.279 -15.846 1.00 13.56 923 LYS A N 1
ATOM 943 C CA . LYS A 1 117 ? 19.255 -17.295 -16.582 1.00 13.65 923 LYS A CA 1
ATOM 944 C C . LYS A 1 117 ? 19.899 -16.316 -15.615 1.00 13.59 923 LYS A C 1
ATOM 945 O O . LYS A 1 117 ? 19.380 -16.061 -14.531 1.00 15.02 923 LYS A O 1
ATOM 951 N N . GLY A 1 118 ? 21.028 -15.743 -16.014 1.00 15.12 924 GLY A N 1
ATOM 952 C CA . GLY A 1 118 ? 21.624 -14.668 -15.238 1.00 15.29 924 GLY A CA 1
ATOM 953 C C . GLY A 1 118 ? 22.934 -15.037 -14.569 1.00 15.46 924 GLY A C 1
ATOM 954 O O . GLY A 1 118 ? 23.561 -16.037 -14.907 1.00 17.12 924 GLY A O 1
ATOM 955 N N . SER A 1 119 ? 23.348 -14.219 -13.604 1.00 19.01 925 SER A N 1
ATOM 956 C CA . SER A 1 119 ? 24.711 -14.297 -13.087 1.00 20.78 925 SER A CA 1
ATOM 957 C C . SER A 1 119 ? 24.904 -15.224 -11.895 1.00 42.16 925 SER A C 1
ATOM 958 O O . SER A 1 119 ? 26.039 -15.508 -11.523 1.00 24.99 925 SER A O 1
ATOM 961 N N . ASN A 1 120 ? 23.810 -15.672 -11.286 1.00 17.35 926 ASN A N 1
ATOM 962 C CA . ASN A 1 120 ? 23.883 -16.494 -10.075 1.00 16.68 926 ASN A CA 1
ATOM 963 C C . ASN A 1 120 ? 23.057 -17.767 -10.229 1.00 15.94 926 ASN A C 1
ATOM 964 O O . ASN A 1 120 ? 22.199 -18.079 -9.391 1.00 14.68 926 ASN A O 1
ATOM 969 N N . ALA A 1 121 ? 23.305 -18.506 -11.301 1.00 13.50 927 ALA A N 1
ATOM 970 C CA . ALA A 1 121 ? 22.475 -19.654 -11.597 1.00 11.97 927 ALA A CA 1
ATOM 971 C C . ALA A 1 121 ? 22.442 -20.678 -10.465 1.00 11.99 927 ALA A C 1
ATOM 972 O O . ALA A 1 121 ? 21.378 -21.219 -10.163 1.00 12.07 927 ALA A O 1
ATOM 974 N N . HIS A 1 122 ? 23.581 -20.958 -9.836 1.00 11.51 928 HIS A N 1
ATOM 975 C CA . HIS A 1 122 ? 23.596 -21.955 -8.765 1.00 11.63 928 HIS A CA 1
ATOM 976 C C . HIS A 1 122 ? 22.774 -21.506 -7.567 1.00 12.02 928 HIS A C 1
ATOM 977 O O . HIS A 1 122 ? 22.057 -22.311 -6.983 1.00 11.26 928 HIS A O 1
ATOM 984 N N . GLU A 1 123 ? 22.881 -20.233 -7.198 1.00 12.38 929 GLU A N 1
ATOM 985 C CA . GLU A 1 123 ? 22.054 -19.707 -6.110 1.00 11.80 929 GLU A CA 1
ATOM 986 C C . GLU A 1 123 ? 20.577 -19.918 -6.426 1.00 12.70 929 GLU A C 1
ATOM 987 O O . GLU A 1 123 ? 19.799 -20.323 -5.558 1.00 12.91 929 GLU A O 1
ATOM 993 N N . GLN A 1 124 ? 20.196 -19.653 -7.673 1.00 12.48 930 GLN A N 1
ATOM 994 C CA . GLN A 1 124 ? 18.809 -19.825 -8.081 1.00 12.17 930 GLN A CA 1
ATOM 995 C C . GLN A 1 124 ? 18.385 -21.285 -8.043 1.00 13.00 930 GLN A C 1
ATOM 996 O O . GLN A 1 124 ? 17.289 -21.607 -7.567 1.00 12.33 930 GLN A O 1
ATOM 1002 N N . ALA A 1 125 ? 19.242 -22.172 -8.543 1.00 11.68 931 ALA A N 1
ATOM 1003 C CA . ALA A 1 125 ? 18.922 -23.593 -8.555 1.00 10.84 931 ALA A CA 1
ATOM 1004 C C . ALA A 1 125 ? 18.722 -24.115 -7.133 1.00 11.02 931 ALA A C 1
ATOM 1005 O O . ALA A 1 125 ? 17.784 -24.885 -6.865 1.00 11.59 931 ALA A O 1
ATOM 1007 N N . LEU A 1 126 ? 19.601 -23.701 -6.220 1.00 11.22 932 LEU A N 1
ATOM 1008 C CA . LEU A 1 126 ? 19.497 -24.134 -4.833 1.00 11.94 932 LEU A CA 1
ATOM 1009 C C . LEU A 1 126 ? 18.262 -23.549 -4.168 1.00 13.04 932 LEU A C 1
ATOM 1010 O O . LEU A 1 126 ? 17.562 -24.256 -3.452 1.00 14.81 932 LEU A O 1
ATOM 1015 N N . GLU A 1 127 ? 17.971 -22.275 -4.417 1.00 12.35 933 GLU A N 1
ATOM 1016 C CA . GLU A 1 127 ? 16.781 -21.653 -3.822 1.00 12.64 933 GLU A CA 1
ATOM 1017 C C . GLU A 1 127 ? 15.498 -22.326 -4.315 1.00 13.20 933 GLU A C 1
ATOM 1018 O O . GLU A 1 127 ? 14.569 -22.566 -3.547 1.00 15.18 933 GLU A O 1
ATOM 1024 N N . THR A 1 128 ? 15.458 -22.647 -5.599 1.00 12.90 934 THR A N 1
ATOM 1025 C CA . THR A 1 128 ? 14.282 -23.269 -6.192 1.00 13.11 934 THR A CA 1
ATOM 1026 C C . THR A 1 128 ? 14.099 -24.706 -5.719 1.00 14.72 934 THR A C 1
ATOM 1027 O O . THR A 1 128 ? 12.970 -25.182 -5.593 1.00 19.43 934 THR A O 1
ATOM 1031 N N . GLY A 1 129 ? 15.199 -25.397 -5.455 1.00 12.01 935 GLY A N 1
ATOM 1032 C CA . GLY A 1 129 ? 15.133 -26.743 -4.920 1.00 13.36 935 GLY A CA 1
ATOM 1033 C C . GLY A 1 129 ? 15.103 -27.836 -5.980 1.00 12.40 935 GLY A C 1
ATOM 1034 O O . GLY A 1 129 ? 14.632 -28.940 -5.716 1.00 12.94 935 GLY A O 1
ATOM 1035 N N . VAL A 1 130 ? 15.621 -27.559 -7.177 1.00 11.76 936 VAL A N 1
ATOM 1036 C CA . VAL A 1 130 ? 15.727 -28.612 -8.181 1.00 11.54 936 VAL A CA 1
ATOM 1037 C C . VAL A 1 130 ? 16.650 -29.716 -7.662 1.00 10.83 936 VAL A C 1
ATOM 1038 O O . VAL A 1 130 ? 17.548 -29.466 -6.839 1.00 11.12 936 VAL A O 1
ATOM 1042 N N . THR A 1 131 ? 16.430 -30.939 -8.136 1.00 10.28 937 THR A N 1
ATOM 1043 C CA . THR A 1 131 ? 17.379 -32.007 -7.845 1.00 10.76 937 THR A CA 1
ATOM 1044 C C . THR A 1 131 ? 18.248 -32.343 -9.050 1.00 10.82 937 THR A C 1
ATOM 1045 O O . THR A 1 131 ? 19.183 -33.141 -8.950 1.00 10.38 937 THR A O 1
ATOM 1049 N N . VAL A 1 132 ? 17.936 -31.742 -10.191 1.00 10.05 938 VAL A N 1
ATOM 1050 C CA . VAL A 1 132 ? 18.750 -31.866 -11.394 1.00 10.06 938 VAL A CA 1
ATOM 1051 C C . VAL A 1 132 ? 19.019 -30.471 -11.924 1.00 9.73 938 VAL A C 1
ATOM 1052 O O . VAL A 1 132 ? 18.074 -29.707 -12.155 1.00 11.06 938 VAL A O 1
ATOM 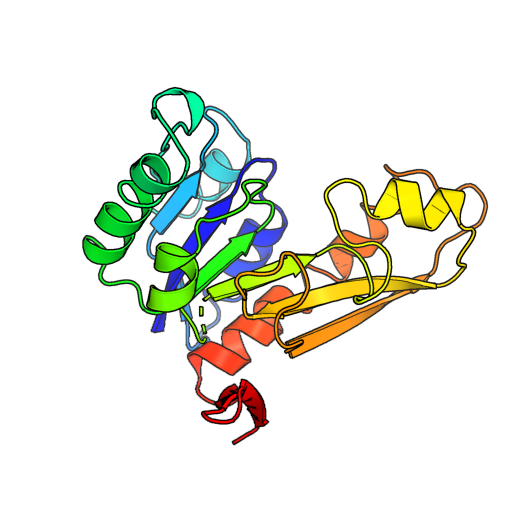1056 N N . THR A 1 133 ? 20.296 -30.134 -12.092 1.00 9.68 939 THR A N 1
ATOM 1057 C CA . THR A 1 133 ? 20.679 -28.916 -12.781 1.00 9.91 939 THR A CA 1
ATOM 1058 C C . THR A 1 133 ? 21.603 -29.326 -13.929 1.00 9.79 939 THR A C 1
ATOM 1059 O O . THR A 1 133 ? 21.472 -30.435 -14.447 1.00 10.24 939 THR A O 1
ATOM 1063 N N . GLY A 1 134 ? 22.517 -28.460 -14.350 1.00 10.16 940 GLY A N 1
ATOM 1064 C CA . GLY A 1 134 ? 23.407 -28.820 -15.439 1.00 10.01 940 GLY A CA 1
ATOM 1065 C C . GLY A 1 134 ? 24.060 -27.594 -16.018 1.00 9.91 940 GLY A C 1
ATOM 1066 O O . GLY A 1 134 ? 24.149 -26.550 -15.362 1.00 10.34 940 GLY A O 1
ATOM 1067 N N . CYS A 1 135 ? 24.512 -27.725 -17.261 1.00 9.82 941 CYS A N 1
ATOM 1068 C CA . CYS A 1 135 ? 25.144 -26.613 -17.954 1.00 9.45 941 CYS A CA 1
ATOM 1069 C C . CYS A 1 135 ? 24.757 -26.638 -19.423 1.00 9.32 941 CYS A C 1
ATOM 1070 O O . CYS A 1 135 ? 24.297 -27.669 -19.940 1.00 9.74 941 CYS A O 1
ATOM 1073 N N . THR A 1 136 ? 24.931 -25.482 -20.060 1.00 9.39 942 THR A N 1
ATOM 1074 C CA . THR A 1 136 ? 24.495 -25.243 -21.422 1.00 9.61 942 THR A CA 1
ATOM 1075 C C . THR A 1 136 ? 25.557 -24.487 -22.201 1.00 10.30 942 THR A C 1
ATOM 1076 O O . THR A 1 136 ? 26.074 -23.487 -21.707 1.00 10.86 942 THR A O 1
ATOM 1080 N N . VAL A 1 137 ? 25.860 -24.941 -23.414 1.00 9.96 943 VAL A N 1
ATOM 1081 C CA . VAL A 1 137 ? 26.595 -24.123 -24.371 1.00 10.16 943 VAL A CA 1
ATOM 1082 C C . VAL A 1 137 ? 25.608 -23.662 -25.429 1.00 9.80 943 VAL A C 1
ATOM 1083 O O . VAL A 1 137 ? 24.890 -24.483 -26.004 1.00 10.48 943 VAL A O 1
ATOM 1087 N N . HIS A 1 138 ? 25.556 -22.355 -25.666 1.00 9.78 944 HIS A N 1
ATOM 1088 C CA . HIS A 1 138 ? 24.627 -21.797 -26.634 1.00 10.39 944 HIS A CA 1
ATOM 1089 C C . HIS A 1 138 ? 25.303 -20.744 -27.494 1.00 11.26 944 HIS A C 1
ATOM 1090 O O . HIS A 1 138 ? 26.301 -20.135 -27.091 1.00 10.96 944 HIS A O 1
ATOM 1097 N N . PHE A 1 139 ? 24.767 -20.534 -28.691 1.00 11.13 945 PHE A N 1
ATOM 1098 C CA . PHE A 1 139 ? 25.131 -19.368 -29.478 1.00 11.20 945 PHE A CA 1
ATOM 1099 C C . PHE A 1 139 ? 24.660 -18.119 -28.746 1.00 13.17 945 PHE A C 1
ATOM 1100 O O . PHE A 1 139 ? 23.567 -18.100 -28.164 1.00 13.46 945 PHE A O 1
ATOM 1108 N N . VAL A 1 140 ? 25.465 -17.067 -28.795 1.00 13.09 946 VAL A N 1
ATOM 1109 C CA . VAL A 1 140 ? 25.108 -15.818 -28.139 1.00 14.15 946 VAL A CA 1
ATOM 1110 C C . VAL A 1 140 ? 24.192 -14.975 -29.017 1.00 14.86 946 VAL A C 1
ATOM 1111 O O . VAL A 1 140 ? 24.547 -14.618 -30.144 1.00 15.61 946 VAL A O 1
ATOM 1115 N N . ALA A 1 141 ? 23.007 -14.676 -28.496 1.00 15.99 947 ALA A N 1
ATOM 1116 C CA . ALA A 1 141 ? 22.064 -13.761 -29.135 1.00 16.66 947 ALA A CA 1
ATOM 1117 C C . ALA A 1 141 ? 21.969 -12.504 -28.280 1.00 17.42 947 ALA A C 1
ATOM 1118 O O . ALA A 1 141 ? 22.502 -12.480 -27.173 1.00 18.10 947 ALA A O 1
ATOM 1120 N N . GLU A 1 142 ? 21.282 -11.473 -28.760 1.00 19.01 948 GLU A N 1
ATOM 1121 C CA . GLU A 1 142 ? 21.232 -10.224 -28.005 1.00 19.60 948 GLU A CA 1
ATOM 1122 C C . GLU A 1 142 ? 20.591 -10.432 -26.639 1.00 22.36 948 GLU A C 1
ATOM 1123 O O . GLU A 1 142 ? 21.113 -9.970 -25.621 1.00 22.42 948 GLU A O 1
ATOM 1129 N N A ASP A 1 143 ? 19.449 -11.113 -26.613 0.56 25.01 949 ASP A N 1
ATOM 1130 N N B ASP A 1 143 ? 19.478 -11.159 -26.620 0.44 16.98 949 ASP A N 1
ATOM 1131 C CA A ASP A 1 143 ? 18.804 -11.430 -25.347 0.56 19.70 949 ASP A CA 1
ATOM 1132 C CA B ASP A 1 143 ? 18.793 -11.503 -25.381 0.44 26.28 949 ASP A CA 1
ATOM 1133 C C A ASP A 1 143 ? 19.688 -12.414 -24.591 0.56 21.32 949 ASP A C 1
ATOM 1134 C C B ASP A 1 143 ? 19.674 -12.456 -24.577 0.44 19.47 949 ASP A C 1
ATOM 1135 O O A ASP A 1 143 ? 20.031 -13.480 -25.104 0.56 21.38 949 ASP A O 1
ATOM 1136 O O B ASP A 1 143 ? 20.006 -13.547 -25.046 0.44 16.34 949 ASP A O 1
ATOM 1145 N N . VAL A 1 144 ? 20.060 -12.041 -23.373 1.00 18.43 950 VAL A N 1
ATOM 1146 C CA . VAL A 1 144 ? 21.051 -12.782 -22.601 1.00 16.69 950 VAL A CA 1
ATOM 1147 C C . VAL A 1 144 ? 20.581 -14.186 -22.228 1.00 16.24 950 VAL A C 1
ATOM 1148 O O . VAL A 1 144 ? 19.456 -14.376 -21.767 1.00 18.55 950 VAL A O 1
ATOM 1152 N N . ASP A 1 145 ? 21.443 -15.169 -22.474 1.00 14.44 951 ASP A N 1
ATOM 1153 C CA . ASP A 1 145 ? 21.197 -16.569 -22.119 1.00 14.83 951 ASP A CA 1
ATOM 1154 C C . ASP A 1 145 ? 19.986 -17.149 -22.848 1.00 16.06 951 ASP A C 1
ATOM 1155 O O . ASP A 1 145 ? 19.370 -18.102 -22.366 1.00 17.34 951 ASP A O 1
ATOM 1160 N N . ALA A 1 146 ? 19.663 -16.596 -24.015 1.00 16.34 952 ALA A N 1
ATOM 1161 C CA . ALA A 1 146 ? 18.488 -17.024 -24.763 1.00 16.00 952 ALA A CA 1
ATOM 1162 C C . ALA A 1 146 ? 18.797 -17.495 -26.178 1.00 16.38 952 ALA A C 1
ATOM 1163 O O . ALA A 1 146 ? 17.884 -17.860 -26.911 1.00 18.09 952 ALA A O 1
ATOM 1165 N N . GLY A 1 147 ? 20.069 -17.491 -26.563 1.00 14.74 953 GLY A N 1
ATOM 1166 C CA . GLY A 1 147 ? 20.451 -17.916 -27.899 1.00 15.22 953 GLY A CA 1
ATOM 1167 C C . GLY A 1 147 ? 20.337 -19.421 -28.096 1.00 12.96 953 GLY A C 1
ATOM 1168 O O . GLY A 1 147 ? 20.061 -20.173 -27.155 1.00 14.96 953 GLY A O 1
ATOM 1169 N N . GLN A 1 148 ? 20.568 -19.857 -29.325 1.00 13.61 954 GLN A N 1
ATOM 1170 C CA . GLN A 1 148 ? 20.309 -21.246 -29.702 1.00 14.73 954 GLN A CA 1
ATOM 1171 C C . GLN A 1 148 ? 21.227 -22.231 -28.992 1.00 12.45 954 GLN A C 1
ATOM 1172 O O . GLN A 1 148 ? 22.452 -22.100 -29.021 1.00 13.07 954 GLN A O 1
ATOM 1178 N N . ILE A 1 149 ? 20.622 -23.227 -28.359 1.00 12.33 955 ILE A N 1
ATOM 1179 C CA . ILE A 1 149 ? 21.349 -24.216 -27.586 1.00 11.42 955 ILE A CA 1
ATOM 1180 C C . ILE A 1 149 ? 22.091 -25.218 -28.467 1.00 12.51 955 ILE A C 1
ATOM 1181 O O . ILE A 1 149 ? 21.530 -25.751 -29.438 1.00 12.77 955 ILE A O 1
ATOM 1186 N N . ILE A 1 150 ? 23.361 -25.445 -28.156 1.00 10.84 956 ILE A N 1
ATOM 1187 C CA . ILE A 1 150 ? 24.170 -26.388 -28.907 1.00 11.45 956 ILE A CA 1
ATOM 1188 C C . ILE A 1 150 ? 24.269 -27.726 -28.166 1.00 11.36 956 ILE A C 1
ATOM 1189 O O . ILE A 1 150 ? 23.909 -28.770 -28.712 1.00 12.39 956 ILE A O 1
ATOM 1194 N N . LEU A 1 151 ? 24.749 -27.695 -26.921 1.00 10.80 957 LEU A N 1
ATOM 1195 C CA . LEU A 1 151 ? 24.830 -28.894 -26.081 1.00 9.76 957 LEU A CA 1
ATOM 1196 C C . LEU A 1 151 ? 24.441 -28.549 -24.657 1.00 10.00 957 LEU A C 1
ATOM 1197 O O . LEU A 1 151 ? 24.559 -27.393 -24.241 1.00 10.58 957 LEU A O 1
ATOM 1202 N N . GLN A 1 152 ? 23.999 -29.566 -23.922 1.00 9.64 958 GLN A N 1
ATOM 1203 C CA . GLN A 1 152 ? 23.687 -29.470 -22.496 1.00 9.59 958 GLN A CA 1
ATOM 1204 C C . GLN A 1 152 ? 24.098 -30.755 -21.831 1.00 9.64 958 GLN A C 1
ATOM 1205 O O . GLN A 1 152 ? 24.166 -31.803 -22.490 1.00 11.12 958 GLN A O 1
ATOM 1211 N N . GLU A 1 153 ? 24.357 -30.686 -20.523 1.00 9.65 959 GLU A N 1
ATOM 1212 C CA . GLU A 1 153 ? 24.595 -31.890 -19.736 1.00 9.73 959 GLU A CA 1
ATOM 1213 C C . GLU A 1 153 ? 23.976 -31.713 -18.368 1.00 9.19 959 GLU A C 1
ATOM 1214 O O . GLU A 1 153 ? 24.230 -30.703 -17.698 1.00 10.64 959 GLU A O 1
ATOM 1220 N N . ALA A 1 154 ? 23.171 -32.687 -17.958 1.00 9.80 960 ALA A N 1
ATOM 1221 C CA . ALA A 1 154 ? 22.553 -32.678 -16.638 1.00 9.57 960 ALA A CA 1
ATOM 1222 C C . ALA A 1 154 ? 23.532 -33.090 -15.554 1.00 10.79 960 ALA A C 1
ATOM 1223 O O . ALA A 1 154 ? 24.385 -33.962 -15.763 1.00 12.02 960 ALA A O 1
ATOM 1225 N N . VAL A 1 155 ? 23.363 -32.491 -14.379 1.00 10.16 961 VAL A N 1
ATOM 1226 C CA . VAL A 1 155 ? 24.211 -32.731 -13.215 1.00 10.51 961 VAL A CA 1
ATOM 1227 C C . VAL A 1 155 ? 23.296 -32.794 -11.998 1.00 10.44 961 VAL A C 1
ATOM 1228 O O . VAL A 1 155 ? 22.482 -31.897 -11.804 1.00 10.29 961 VAL A O 1
ATOM 1232 N N . PRO A 1 156 ? 23.422 -33.826 -11.155 1.00 10.55 962 PRO A N 1
ATOM 1233 C CA . PRO A 1 156 ? 22.546 -33.898 -9.980 1.00 11.12 962 PRO A CA 1
ATOM 1234 C C . PRO A 1 156 ? 22.900 -32.851 -8.938 1.00 11.14 962 PRO A C 1
ATOM 1235 O O . PRO A 1 156 ? 24.069 -32.450 -8.807 1.00 12.43 962 PRO A O 1
ATOM 1239 N N . VAL A 1 157 ? 21.879 -32.398 -8.220 1.00 10.97 963 VAL A N 1
ATOM 1240 C CA . VAL A 1 157 ? 22.040 -31.611 -7.008 1.00 11.03 963 VAL A CA 1
ATOM 1241 C C . VAL A 1 157 ? 21.964 -32.582 -5.846 1.00 13.45 963 VAL A C 1
ATOM 1242 O O . VAL A 1 157 ? 21.018 -33.374 -5.757 1.00 14.68 963 VAL A O 1
ATOM 1246 N N . LYS A 1 158 ? 22.958 -32.551 -4.964 1.00 12.84 964 LYS A N 1
ATOM 1247 C CA . LYS A 1 158 ? 22.956 -33.410 -3.786 1.00 14.58 964 LYS A CA 1
ATOM 1248 C C . LYS A 1 158 ? 22.404 -32.627 -2.613 1.00 14.46 964 LYS A C 1
ATOM 1249 O O . LYS A 1 158 ? 22.617 -31.417 -2.512 1.00 14.91 964 LYS A O 1
ATOM 1255 N N A ARG A 1 159 ? 21.704 -33.302 -1.712 0.55 17.11 965 ARG A N 1
ATOM 1256 N N B ARG A 1 159 ? 21.687 -33.303 -1.721 0.45 13.99 965 ARG A N 1
ATOM 1257 C CA A ARG A 1 159 ? 21.178 -32.618 -0.543 0.55 16.11 965 ARG A CA 1
ATOM 1258 C CA B ARG A 1 159 ? 21.190 -32.635 -0.527 0.45 16.28 965 ARG A CA 1
ATOM 1259 C C A ARG A 1 159 ? 22.324 -32.085 0.313 0.55 15.22 965 ARG A C 1
ATOM 1260 C C B ARG A 1 159 ? 22.362 -32.059 0.260 0.45 16.97 965 ARG A C 1
ATOM 1261 O O A ARG A 1 159 ? 23.312 -32.778 0.550 0.55 23.35 965 ARG A O 1
ATOM 1262 O O B ARG A 1 159 ? 23.405 -32.698 0.397 0.45 14.18 965 ARG A O 1
ATOM 1277 N N . GLY A 1 160 ? 22.198 -30.830 0.733 1.00 15.67 966 GLY A N 1
ATOM 1278 C CA . GLY A 1 160 ? 23.261 -30.154 1.460 1.00 15.92 966 GLY A CA 1
ATOM 1279 C C . GLY A 1 160 ? 24.218 -29.401 0.546 1.00 13.72 966 GLY A C 1
ATOM 1280 O O . GLY A 1 160 ? 25.153 -28.773 1.032 1.00 14.84 966 GLY A O 1
ATOM 1281 N N . ASP A 1 161 ? 24.006 -29.446 -0.767 1.00 12.55 967 ASP A N 1
ATOM 1282 C CA . ASP A 1 161 ? 24.876 -28.715 -1.682 1.00 11.36 967 ASP A CA 1
ATOM 1283 C C . ASP A 1 161 ? 24.887 -27.228 -1.375 1.00 11.72 967 ASP A C 1
ATOM 1284 O O . ASP A 1 161 ? 23.901 -26.647 -0.906 1.00 13.87 967 ASP A O 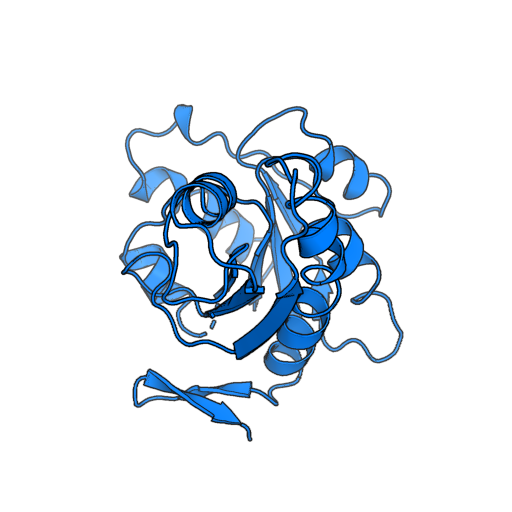1
ATOM 1289 N N . THR A 1 162 ? 26.022 -26.618 -1.667 1.00 11.78 968 THR A N 1
ATOM 1290 C CA . THR A 1 162 ? 26.194 -25.176 -1.629 1.00 12.56 968 THR A CA 1
ATOM 1291 C C . THR A 1 162 ? 26.632 -24.731 -3.014 1.00 12.06 968 THR A C 1
ATOM 1292 O O . THR A 1 162 ? 26.926 -25.564 -3.881 1.00 11.13 968 THR A O 1
ATOM 1296 N N . VAL A 1 163 ? 26.734 -23.424 -3.223 1.00 11.66 969 VAL A N 1
ATOM 1297 C CA . VAL A 1 163 ? 27.306 -22.943 -4.469 1.00 12.10 969 VAL A CA 1
ATOM 1298 C C . VAL A 1 163 ? 28.697 -23.556 -4.687 1.00 10.86 969 VAL A C 1
ATOM 1299 O O . VAL A 1 163 ? 29.030 -23.967 -5.799 1.00 11.18 969 VAL A O 1
ATOM 1303 N N . ALA A 1 164 ? 29.480 -23.682 -3.620 1.00 11.71 970 ALA A N 1
ATOM 1304 C CA . ALA A 1 164 ? 30.823 -24.254 -3.749 1.00 11.94 970 ALA A CA 1
ATOM 1305 C C . ALA A 1 164 ? 30.781 -25.687 -4.267 1.00 10.98 970 ALA A C 1
ATOM 1306 O O . ALA A 1 164 ? 31.478 -26.027 -5.223 1.00 12.09 970 ALA A O 1
ATOM 1308 N N . THR A 1 165 ? 29.967 -26.538 -3.660 1.00 11.30 971 THR A N 1
ATOM 1309 C CA . THR A 1 165 ? 29.994 -27.946 -4.064 1.00 11.71 971 THR A CA 1
ATOM 1310 C C . THR A 1 165 ? 29.240 -28.176 -5.373 1.00 10.97 971 THR A C 1
ATOM 1311 O O . THR A 1 165 ? 29.668 -28.993 -6.201 1.00 11.23 971 THR A O 1
ATOM 1315 N N . LEU A 1 166 ? 28.135 -27.459 -5.586 1.00 10.07 972 LEU A N 1
ATOM 1316 C CA . LEU A 1 166 ? 27.381 -27.621 -6.814 1.00 9.94 972 LEU A CA 1
ATOM 1317 C C . LEU A 1 166 ? 28.161 -27.082 -8.009 1.00 10.15 972 LEU A C 1
ATOM 1318 O O . LEU A 1 166 ? 28.217 -27.733 -9.058 1.00 10.19 972 LEU A O 1
ATOM 1323 N N A SER A 1 167 ? 28.778 -25.913 -7.862 0.79 10.78 973 SER A N 1
ATOM 1324 N N B SER A 1 167 ? 28.778 -25.914 -7.861 0.21 9.44 973 SER A N 1
ATOM 1325 C CA A SER A 1 167 ? 29.526 -25.347 -8.979 0.79 11.03 973 SER A CA 1
ATOM 1326 C CA B SER A 1 167 ? 29.546 -25.336 -8.962 0.21 8.47 973 SER A CA 1
ATOM 1327 C C A SER A 1 167 ? 30.703 -26.253 -9.354 0.79 10.42 973 SER A C 1
ATOM 1328 C C B SER A 1 167 ? 30.727 -26.223 -9.350 0.21 8.49 973 SER A C 1
ATOM 1329 O O A SER A 1 167 ? 31.002 -26.416 -10.541 0.79 9.65 973 SER A O 1
ATOM 1330 O O B SER A 1 167 ? 31.075 -26.319 -10.528 0.21 14.57 973 SER A O 1
ATOM 1335 N N . GLU A 1 168 ? 31.339 -26.869 -8.363 1.00 10.80 974 GLU A N 1
ATOM 1336 C CA . GLU A 1 168 ? 32.430 -27.803 -8.630 1.00 11.19 974 GLU A CA 1
ATOM 1337 C C . GLU A 1 168 ? 31.951 -28.984 -9.471 1.00 11.62 974 GLU A C 1
ATOM 1338 O O . GLU A 1 168 ? 32.596 -29.366 -10.452 1.00 11.92 974 GLU A O 1
ATOM 1344 N N . ARG A 1 169 ? 30.801 -29.545 -9.109 1.00 10.16 975 ARG A N 1
ATOM 1345 C CA . ARG A 1 169 ? 30.264 -30.691 -9.832 1.00 10.73 975 ARG A CA 1
ATOM 1346 C C . ARG A 1 169 ? 29.841 -30.300 -11.246 1.00 10.96 975 ARG A C 1
ATOM 1347 O O . ARG A 1 169 ? 30.118 -31.021 -12.219 1.00 11.68 975 ARG A O 1
ATOM 1355 N N . VAL A 1 170 ? 29.189 -29.157 -11.383 1.00 9.66 976 VAL A N 1
ATOM 1356 C CA . VAL A 1 170 ? 28.748 -28.709 -12.699 1.00 10.43 976 VAL A CA 1
ATOM 1357 C C . VAL A 1 170 ? 29.941 -28.367 -13.606 1.00 10.18 976 VAL A C 1
ATOM 1358 O O . VAL A 1 170 ? 29.890 -28.655 -14.802 1.00 10.38 976 VAL A O 1
ATOM 1362 N N . LYS A 1 171 ? 31.022 -27.813 -13.061 1.00 9.70 977 LYS A N 1
ATOM 1363 C CA . LYS A 1 171 ? 32.185 -27.509 -13.894 1.00 10.71 977 LYS A CA 1
ATOM 1364 C C . LYS A 1 171 ? 32.785 -28.751 -14.546 1.00 11.48 977 LYS A C 1
ATOM 1365 O O . LYS A 1 171 ? 33.309 -28.646 -15.649 1.00 11.29 977 LYS A O 1
ATOM 1371 N N . LEU A 1 172 ? 32.684 -29.920 -13.915 1.00 11.28 978 LEU A N 1
ATOM 1372 C CA . LEU A 1 172 ? 33.174 -31.142 -14.555 1.00 12.11 978 LEU A CA 1
ATOM 1373 C C . LEU A 1 172 ? 32.427 -31.390 -15.856 1.00 11.85 978 LEU A C 1
ATOM 1374 O O . LEU A 1 172 ? 33.016 -31.837 -16.852 1.00 12.50 978 LEU A O 1
ATOM 1379 N N . ALA A 1 173 ? 31.140 -31.078 -15.866 1.00 10.64 979 ALA A N 1
ATOM 1380 C CA . ALA A 1 173 ? 30.341 -31.223 -17.072 1.00 10.74 979 ALA A CA 1
ATOM 1381 C C . ALA A 1 173 ? 30.628 -30.091 -18.065 1.00 9.79 979 ALA A C 1
ATOM 1382 O O . ALA A 1 173 ? 30.687 -30.335 -19.282 1.00 10.54 979 ALA A O 1
ATOM 1384 N N A GLU A 1 174 ? 30.817 -28.867 -17.576 0.52 9.25 980 GLU A N 1
ATOM 1385 N N B GLU A 1 174 ? 30.817 -28.869 -17.567 0.48 10.12 980 GLU A N 1
ATOM 1386 C CA A GLU A 1 174 ? 31.149 -27.747 -18.457 0.52 9.88 980 GLU A CA 1
ATOM 1387 C CA B GLU A 1 174 ? 31.146 -27.739 -18.434 0.48 10.80 980 GLU A CA 1
ATOM 1388 C C A GLU A 1 174 ? 32.392 -28.052 -19.270 0.52 10.72 980 GLU A C 1
ATOM 1389 C C B GLU A 1 174 ? 32.389 -28.040 -19.257 0.48 8.72 980 GLU A C 1
ATOM 1390 O O A GLU A 1 174 ? 32.467 -27.742 -20.463 0.52 9.40 980 GLU A O 1
ATOM 1391 O O B GLU A 1 174 ? 32.456 -27.720 -20.448 0.48 11.80 980 GLU A O 1
ATOM 1402 N N . HIS A 1 175 ? 33.371 -28.661 -18.614 1.00 10.72 981 HIS A N 1
ATOM 1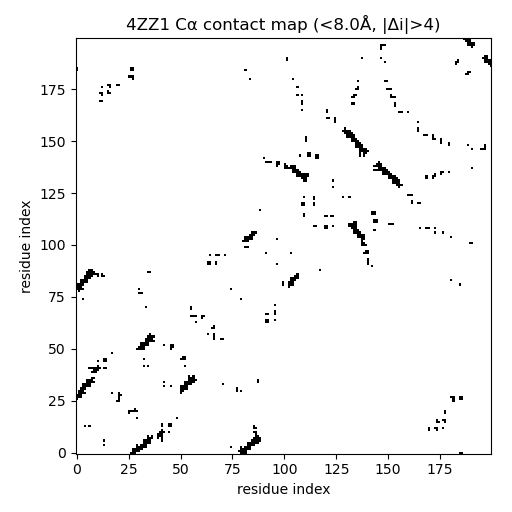403 C CA . HIS A 1 175 ? 34.643 -28.975 -19.247 1.00 10.94 981 HIS A CA 1
ATOM 1404 C C . HIS A 1 175 ? 34.541 -30.079 -20.278 1.00 11.60 981 HIS A C 1
ATOM 1405 O O . HIS A 1 175 ? 35.500 -30.315 -21.013 1.00 12.73 981 HIS A O 1
ATOM 1412 N N A LYS A 1 176 ? 33.398 -30.765 -20.291 0.51 8.18 982 LYS A N 1
ATOM 1413 N N B LYS A 1 176 ? 33.396 -30.752 -20.347 0.49 17.53 982 LYS A N 1
ATOM 1414 C CA A LYS A 1 176 ? 33.086 -31.757 -21.308 0.51 16.94 982 LYS A CA 1
ATOM 1415 C CA B LYS A 1 176 ? 33.163 -31.732 -21.404 0.49 7.86 982 LYS A CA 1
ATOM 1416 C C A LYS A 1 176 ? 32.395 -31.092 -22.489 0.51 8.23 982 LYS A C 1
ATOM 1417 C C B LYS A 1 176 ? 32.381 -31.095 -22.545 0.49 16.83 982 LYS A C 1
ATOM 1418 O O A LYS A 1 176 ? 32.868 -31.181 -23.624 0.51 24.44 982 LYS A O 1
ATOM 1419 O O B LYS A 1 176 ? 32.771 -31.206 -23.709 0.49 7.41 982 LYS A O 1
ATOM 1430 N N . ILE A 1 177 ? 31.282 -30.417 -22.234 1.00 10.30 983 ILE A N 1
ATOM 1431 C CA . ILE A 1 177 ? 30.458 -29.915 -23.325 1.00 10.42 983 ILE A CA 1
ATOM 1432 C C . ILE A 1 177 ? 31.018 -28.678 -24.007 1.00 10.79 983 ILE A C 1
ATOM 1433 O O . ILE A 1 177 ? 30.748 -28.502 -25.194 1.00 10.64 983 ILE A O 1
ATOM 1438 N N . PHE A 1 178 ? 31.783 -27.819 -23.333 1.00 10.18 984 PHE A N 1
ATOM 1439 C CA . PHE A 1 178 ? 32.300 -26.649 -24.065 1.00 10.50 984 PHE A CA 1
ATOM 1440 C C . PHE A 1 178 ? 33.299 -27.111 -25.156 1.00 11.51 984 PHE A C 1
ATOM 1441 O O . PHE A 1 178 ? 33.172 -26.699 -26.311 1.00 10.82 984 PHE A O 1
ATOM 1449 N N . PRO A 1 179 ? 34.292 -27.961 -24.812 1.00 9.98 985 PRO A N 1
ATOM 1450 C CA . PRO A 1 179 ? 35.169 -28.446 -25.880 1.00 11.50 985 PRO A CA 1
ATOM 1451 C C . PRO A 1 179 ? 34.394 -29.155 -26.982 1.00 10.85 985 PRO A C 1
ATOM 1452 O O . PRO A 1 179 ? 34.718 -28.985 -28.169 1.00 10.62 985 PRO A O 1
ATOM 1456 N N . ALA A 1 180 ? 33.386 -29.945 -26.632 1.00 10.88 986 ALA A N 1
ATOM 1457 C CA . ALA A 1 180 ? 32.644 -30.673 -27.659 1.00 10.94 986 ALA A CA 1
ATOM 1458 C C . ALA A 1 180 ? 31.880 -29.708 -28.573 1.00 10.95 986 ALA A C 1
ATOM 1459 O O . ALA A 1 180 ? 31.877 -29.868 -29.800 1.00 10.85 986 ALA A O 1
ATOM 1461 N N . ALA A 1 181 ? 31.257 -28.694 -27.985 1.00 11.03 987 ALA A N 1
ATOM 1462 C CA . ALA A 1 181 ? 30.520 -27.711 -28.766 1.00 10.32 987 ALA A CA 1
ATOM 1463 C C . ALA A 1 181 ? 31.436 -26.899 -29.660 1.00 10.89 987 ALA A C 1
ATOM 1464 O O . ALA A 1 181 ? 31.096 -26.628 -30.812 1.00 11.64 987 ALA A O 1
ATOM 1466 N N . LEU A 1 182 ? 32.588 -26.488 -29.139 1.00 10.18 988 LEU A N 1
ATOM 1467 C CA . LEU A 1 182 ? 33.536 -25.744 -29.957 1.00 10.79 988 LEU A CA 1
ATOM 1468 C C . LEU A 1 182 ? 33.959 -26.573 -31.167 1.00 11.55 988 LEU A C 1
ATOM 1469 O O . LEU A 1 182 ? 34.022 -26.052 -32.290 1.00 11.24 988 LEU A O 1
ATOM 1474 N N . GLN A 1 183 ? 34.227 -27.860 -30.958 1.00 10.95 989 GLN A N 1
ATOM 1475 C CA . GLN A 1 183 ? 34.622 -28.721 -32.066 1.00 11.19 989 GLN A CA 1
ATOM 1476 C C . GLN A 1 183 ? 33.493 -28.861 -33.093 1.00 11.54 989 GLN A C 1
ATOM 1477 O O . GLN A 1 183 ? 33.749 -28.832 -34.309 1.00 12.51 989 GLN A O 1
ATOM 1483 N N . LEU A 1 184 ? 32.251 -28.970 -32.629 1.00 11.17 990 LEU A N 1
ATOM 1484 C CA . LEU A 1 184 ? 31.111 -29.057 -33.550 1.00 12.47 990 LEU A CA 1
ATOM 1485 C C . LEU A 1 184 ? 30.994 -27.820 -34.437 1.00 12.84 990 LEU A C 1
ATOM 1486 O O . LEU A 1 184 ? 30.733 -27.930 -35.641 1.00 13.52 990 LEU A O 1
ATOM 1491 N N . VAL A 1 185 ? 31.193 -26.639 -33.862 1.00 11.81 991 VAL A N 1
ATOM 1492 C CA . VAL A 1 185 ? 31.061 -25.404 -34.622 1.00 12.74 991 VAL A CA 1
ATOM 1493 C C . VAL A 1 185 ? 32.295 -25.198 -35.504 1.00 13.58 991 VAL A C 1
ATOM 1494 O O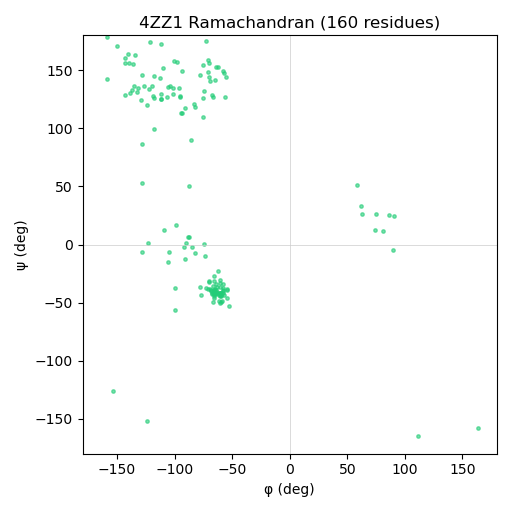 . VAL A 1 185 ? 32.172 -24.853 -36.678 1.00 13.92 991 VAL A O 1
ATOM 1498 N N . ALA A 1 186 ? 33.489 -25.429 -34.963 1.00 12.33 992 ALA A N 1
ATOM 1499 C CA . ALA A 1 186 ? 34.714 -25.196 -35.719 1.00 12.96 992 ALA A CA 1
ATOM 1500 C C . ALA A 1 186 ? 34.848 -26.136 -36.915 1.00 14.38 992 ALA A C 1
ATOM 1501 O O . ALA A 1 186 ? 35.443 -25.765 -37.929 1.00 16.69 992 ALA A O 1
ATOM 1503 N N . SER A 1 187 ? 34.309 -27.344 -36.799 1.00 13.52 993 SER A N 1
ATOM 1504 C CA . SER A 1 187 ? 34.360 -28.309 -37.896 1.00 15.60 993 SER A CA 1
ATOM 1505 C C . SER A 1 187 ? 33.263 -28.076 -38.925 1.00 16.04 993 SER A C 1
ATOM 1506 O O . SER A 1 187 ? 33.235 -28.735 -39.952 1.00 19.52 993 SER A O 1
ATOM 1509 N N . GLY A 1 188 ? 32.341 -27.169 -38.629 1.00 16.45 994 GLY A N 1
ATOM 1510 C CA . GLY A 1 188 ? 31.234 -26.906 -39.533 1.00 18.84 994 GLY A CA 1
ATOM 1511 C C . GLY A 1 188 ? 30.109 -27.924 -39.415 1.00 19.12 994 GLY A C 1
ATOM 1512 O O . GLY A 1 188 ? 29.215 -27.956 -40.261 1.00 23.52 994 GLY A O 1
ATOM 1513 N N . THR A 1 189 ? 30.146 -28.756 -38.378 1.00 16.12 995 THR A N 1
ATOM 1514 C CA . THR A 1 189 ? 29.118 -29.771 -38.162 1.00 17.07 995 THR A CA 1
ATOM 1515 C C . THR A 1 189 ? 27.815 -29.131 -37.704 1.00 17.27 995 THR A C 1
ATOM 1516 O O . THR A 1 189 ? 26.727 -29.575 -38.088 1.00 19.51 995 THR A O 1
ATOM 1520 N N . VAL A 1 190 ? 27.934 -28.094 -36.881 1.00 15.69 996 VAL A N 1
ATOM 1521 C CA . VAL A 1 190 ? 26.787 -27.370 -36.365 1.00 17.47 996 VAL A CA 1
ATOM 1522 C C . VAL A 1 190 ? 26.931 -25.918 -36.763 1.00 19.37 996 VAL A C 1
ATOM 1523 O O . VAL A 1 190 ? 28.015 -25.346 -36.628 1.00 18.88 996 VAL A O 1
ATOM 1527 N N . GLN A 1 191 ? 25.858 -25.324 -37.262 1.00 17.73 997 GLN A N 1
ATOM 1528 C CA . GLN A 1 191 ? 25.858 -23.898 -37.509 1.00 18.23 997 GLN A CA 1
ATOM 1529 C C . GLN A 1 191 ? 24.520 -23.316 -37.119 1.00 20.85 997 GLN A C 1
ATOM 1530 O O . GLN A 1 191 ? 23.543 -24.037 -36.930 1.00 22.07 997 GLN A O 1
ATOM 1536 N N . LEU A 1 192 ? 24.491 -22.001 -36.979 1.00 22.06 998 LEU A N 1
ATOM 1537 C CA . LEU A 1 192 ? 23.255 -21.284 -36.765 1.00 30.58 998 LEU A CA 1
ATOM 1538 C C . LEU A 1 192 ? 22.600 -21.081 -38.127 1.00 30.00 998 LEU A C 1
ATOM 1539 O O . LEU A 1 192 ? 23.174 -20.449 -39.013 1.00 45.51 998 LEU A O 1
ATOM 1544 N N . GLY A 1 193 ? 21.408 -21.643 -38.297 1.00 46.44 999 GLY A N 1
ATOM 1545 C CA . GLY A 1 193 ? 20.711 -21.572 -39.567 1.00 59.14 999 GLY A CA 1
ATOM 1546 C C . GLY A 1 193 ? 20.192 -20.181 -39.875 1.00 63.36 999 GLY A C 1
ATOM 1547 O O . GLY A 1 193 ? 20.015 -19.363 -38.972 1.00 49.17 999 GLY A O 1
ATOM 1548 N N . GLU A 1 194 ? 19.951 -19.917 -41.157 1.00 63.76 1000 GLU A N 1
ATOM 1549 C CA . GLU A 1 194 ? 19.421 -18.631 -41.599 1.00 69.37 1000 GLU A CA 1
ATOM 1550 C C . GLU A 1 194 ? 18.082 -18.333 -40.931 1.00 62.81 1000 GLU A C 1
ATOM 1551 O O . GLU A 1 194 ? 17.769 -17.181 -40.631 1.00 60.18 1000 GLU A O 1
ATOM 1553 N N . ASN A 1 195 ? 17.304 -19.384 -40.686 1.00 68.56 1001 ASN A N 1
ATOM 1554 C CA . ASN A 1 195 ? 16.021 -19.252 -40.007 1.00 59.67 1001 ASN A CA 1
ATOM 1555 C C . ASN A 1 195 ? 16.189 -19.002 -38.510 1.00 43.08 1001 ASN A C 1
ATOM 1556 O O . ASN A 1 195 ? 15.210 -18.886 -37.774 1.00 53.79 1001 ASN A O 1
ATOM 1561 N N . GLY A 1 196 ? 17.440 -18.932 -38.067 1.00 72.48 1002 GLY A N 1
ATOM 1562 C CA . GLY A 1 196 ? 17.743 -18.615 -36.687 1.00 73.74 1002 GLY A CA 1
ATOM 1563 C C . GLY A 1 196 ? 17.823 -19.830 -35.787 1.00 74.52 1002 GLY A C 1
ATOM 1564 O O . GLY A 1 196 ? 18.153 -19.706 -34.611 1.00 66.61 1002 GLY A O 1
ATOM 1565 N N . LYS A 1 197 ? 17.521 -21.004 -36.331 1.00 59.10 1003 LYS A N 1
ATOM 1566 C CA . LYS A 1 197 ? 17.585 -22.233 -35.548 1.00 50.19 1003 LYS A CA 1
ATOM 1567 C C . LYS A 1 197 ? 18.868 -23.011 -35.824 1.00 40.31 1003 LYS A C 1
ATOM 1568 O O . LYS A 1 197 ? 19.507 -22.836 -36.863 1.00 34.20 1003 LYS A O 1
ATOM 1574 N N . ILE A 1 198 ? 19.247 -23.866 -34.884 1.00 29.83 1004 ILE A N 1
ATOM 1575 C CA . ILE A 1 198 ? 20.475 -24.634 -35.024 1.00 26.05 1004 ILE A CA 1
ATOM 1576 C C . ILE A 1 198 ? 20.329 -25.677 -36.135 1.00 24.70 1004 ILE A C 1
ATOM 1577 O O . ILE A 1 198 ? 19.268 -26.277 -36.313 1.00 29.65 1004 ILE A O 1
ATOM 1582 N N . CYS A 1 199 ? 21.394 -25.845 -36.905 1.00 21.19 1005 CYS A N 1
ATOM 1583 C CA . CYS A 1 199 ? 21.420 -26.774 -38.015 1.00 23.27 1005 CYS A CA 1
ATOM 1584 C C . CYS A 1 199 ? 22.571 -27.751 -37.845 1.00 20.41 1005 CYS A C 1
ATOM 1585 O O . CYS A 1 199 ? 23.725 -27.342 -37.762 1.00 21.73 1005 CYS A O 1
ATOM 1588 N N . TRP A 1 200 ? 22.252 -29.038 -37.776 1.00 20.67 1006 TRP A N 1
ATOM 1589 C CA . TRP A 1 200 ? 23.268 -30.077 -37.807 1.00 22.60 1006 TRP A CA 1
ATOM 1590 C C . TRP A 1 200 ? 23.425 -30.531 -39.241 1.00 23.15 1006 TRP A C 1
ATOM 1591 O O . TRP A 1 200 ? 22.502 -31.105 -39.828 1.00 27.52 1006 TRP A O 1
ATOM 1602 N N . VAL A 1 201 ? 24.588 -30.253 -39.811 1.00 28.46 1007 VAL A N 1
ATOM 1603 C CA . VAL A 1 201 ? 24.869 -30.596 -41.200 1.00 75.07 1007 VAL A CA 1
ATOM 1604 C C . VAL A 1 201 ? 24.846 -32.103 -41.442 1.00 48.97 1007 VAL A C 1
ATOM 1605 O O . VAL A 1 201 ? 24.220 -32.583 -42.389 1.00 81.42 1007 VAL A O 1
#

Solvent-accessible surface area: 9837 Å² total; per-residue (Å²): 49,78,0,0,0,0,0,8,25,80,8,27,11,0,61,17,0,2,84,21,16,140,106,136,138,33,38,5,87,18,20,0,0,1,0,2,98,73,103,25,43,0,22,93,56,0,129,224,19,64,13,66,50,86,70,15,43,30,158,142,79,198,79,97,78,86,5,3,64,22,0,22,132,14,0,94,103,35,72,14,62,10,0,0,10,3,41,14,109,74,90,12,14,15,97,11,6,120,107,10,70,19,103,1,0,19,14,7,38,0,50,9,108,55,33,93,36,93,64,4,19,100,52,1,53,152,90,51,43,103,81,2,0,0,0,0,4,2,16,40,111,107,70,14,49,9,59,64,10,44,73,43,63,7,62,22,111,242,76,23,69,63,74,61,0,22,117,58,0,74,118,3,9,49,127,13,0,18,45,0,1,66,33,17,19,53,40,52,1,94,32,12,120,111,37,127,52,51,139,134

Sequence (200 aa):
ARVAVLISGTGSNLQALIDSSTREEPNSSSAQIDIVISNKAAVAGLDKAEERAGIPTRRVINHKLYKNRVEFDSSAIDLVLEEFSSIDIVCLAGFMRILSGPFVQKWNGKKMLNIHPSLLPSFKGSNAHEQALETGVTVTGCTVHFVAEDDVDAGQIILQEAVPVKRRGDTVATLSSERVKLAEEHKKIFPAALQLVASGTVQLGENGKICWV

InterPro domains:
  IPR000115 Phosphoribosylglycinamide synthetase [MF_00138] (3-426)
  IPR000115 Phosphoribosylglycinamide synthetase [TIGR00877] (4-426)
  IPR001555 Phosphoribosylglycinamide formyltransferase, active site [PS00373] (940-963)
  IPR002376 Formyl transferase, N-terminal [PF00551] (809-988)
  IPR004607 Phosphoribosylglycinamide formyltransferase [MF_01930] (809-994)
  IPR004607 Phosphoribosylglycinamide formyltransferase [TIGR00639] (808-996)
  IPR004607 Phosphoribosylglycinamide formyltransferase [cd08645] (809-991)
  IPR004733 Phosphoribosylformylglycinamidine cyclo-ligase [MF_00741] (435-781)
  IPR004733 Phosphoribosylformylglycinamidine cyclo-ligase [PTHR10520] (86-783)
  IPR004733 Phosphoribosylformylglycinamidine cyclo-ligase [TIGR00878] (435-768)
  IPR004733 Phosphoribosylformylglycinamidine cyclo-ligase [cd02196] (469-767)
  IPR010918 PurM-like, C-terminal domain [PF02769] (607-776)
  IPR011054 Rudiment single hybrid motif [SSF51246] (332-426)
  IPR011761 ATP-grasp fold [PS50975] (111-318)
  IPR013815 ATP-grasp fold, subdomain 1 [G3DSA:3.30.1490.20] (123-193)
  IPR016185 Pre-ATP-grasp domain superfamily [SSF52440] (3-105)
  IPR016188 PurM-like, N-terminal domain [PF00586] (488-593)
  IPR020559 Phosphoribosylglycinamide synthetase, conserved site [PS00184] (292-299)
  IPR020560 Phosphoribosylglycinamide synthetase, C-domain [PF02843] (334-424)
  IPR020560 Phosphoribosylglycinamide synthetase, C-domain [SM01210] (333-426)

Secondary structure (DSSP, 8-state):
-EEEEEESS--HHHHHHHHHHTSTT-S-EEEEEEESSTT-HHHHHHHHTT--EEE--GGGSSSHHHHHHHHHHHHHHTT-SEEEESS--PPPPHHHHHHTTTSEEEEESS-TTTT-SS-HHHHHHHHT-SEEEEEEEE--SSTT-S-EEEEEEEEPPTT--HHHHHHHHHHHHHHHHHHHHHHHHTTSEEE-TTSSEEE-

Nearest PDB structures (foldseek):
  5j9f-assembly2_A  TM=1.005E+00  e=6.921E-44  Homo sapiens
  4zyv-assembly1_A  TM=1.002E+00  e=7.095E-42  Homo sapiens
  1men-assembly1_A  TM=9.972E-01  e=2.474E-40  Homo sapiens
  3auf-assembly1_A-2  TM=9.646E-01  e=8.652E-26  Symbiobacterium toebii
  1c2t-assembly1_A  TM=9.705E-01  e=4.143E-24  Escherichia coli

Organism: Homo sapiens (NCBI:txid9606)

GO terms:
  GO:0004641 phosphoribosylformylglycinamidine cyclo-ligase activity (F, IDA)
  GO:0004644 phosphoribosylglycinamide formyltransferase activity (F, IDA)
  GO:0005829 cytosol (C, IDA)
  GO:0044208 'de novo' AMP biosynthetic process (P, IDA)
  GO:0097294 'de novo' XMP biosynthetic process (P, IDA)
  GO:0006177 GMP biosynthetic process (P, IDA)
  GO:0006189 'de novo' IMP biosynthetic process (P, IDA)
  GO:0004644 phosphoribosylglycinamide formyltransferase activity (F, EXP)
  GO:0004644 phosphoribosylglycinamide formyltransferase activity (F, TAS)
  GO:0004637 phosphoribosylamine-glycine ligase activity (F, TAS)
  GO:0004641 phosphoribosylformylglycinamidine cyclo-ligase activity (F, TAS)
  GO:0005829 cytosol (C, TAS)
  GO:0009168 purine ribonucleoside monophosphate biosynthetic process (P, TAS)
  GO:0070062 extracellular exosome (C, HDA)

Foldseek 3Di:
DEEEEEAAAACPLVLLLLVLCPPPPFLYDYAEYEYLDPPHNNVVSCVVSVHHYYHQNPVVDPDQVVSLVVVVVVCVVRVGQAYEYENHADQHDQVSLVVCFFRYKYKALWDPPQQFDDCSVVRCVVVPDQKTEMWIARDHNPGPPAETQDIDIFGDDPPDDCVRSVVRRVVRSSVVVSVSSRCSSVVQWTQDPVRYIDGD

B-factor: mean 23.43, std 14.63, range [7.41, 103.41]